Protein AF-A0AAV7T106-F1 (afdb_monomer_lite)

Secondary structure (DSSP, 8-state):
--GGG--TTTHHHHHHHHHHHHHS-PPPPPSS-TT-EEEEEPPPPTT--TTS--EEEEEEEEEEEEEETTEEEEEEE-TTSPBPSS-EEGGGEEE----TT--PPEEEEEEEE-SGGG-EEEEEETTS-GGG-EEEETTGGGTTT---TTEEEEEEEEEEE--S-EEEEEEEEEEE----SB-TTTSEEEEE-TT-S--PPEE---B--SSHHHHHHHHHHHHHTSGGGTT-EEEEETTTTEEEEE-SSSS-EEE--HHHHHHHT-SSEE-SS---------TTTT--EEEEEETTBPPEEETTEEE-EEEEEE--S-TTPEEEEE-SS---EEBS-SEEEEEEEEEE-TTSPBP---SS--EEEEEEEE--

Sequence (372 aa):
MSPVEVTADNLLMVWKTVYGSRLEAKVKKPALKEGGHVQVSKLKGVFTKGYQQTLGDEIFIVESVELKEGVYIYKLKDYDGERVTGVFYNEELQKVPYDPNWVYRSEKVLKRKGNGAMRQALVKWRGCAEKCNIWVLATSLHGVLCHAISNYTVKLAKPVDLKGSWEVVLMEIQYPITWNTFTKHEAKFHIKHSQYLLSYPVCFSHGYYTTIAAVVDAINRAIAGVEDYANIYLVSDNVRRKVFLKAPELDTRFTCTGKLQRVLGTVQHVKRQVDPDPTCPDINSGFYTLYVYRDIVEPQRIGDSYSPLLRWVLVKGENNTMVNMQHHKPDYVAISQKHFDIITIMIYDNQSEPVVFKYGKVVVKLHLRPRR

pLDDT: mean 76.66, std 14.66, range [35.12, 96.06]

Radius of gyration: 30.1 Å; chains: 1; bounding box: 75×54×98 Å

Foldseek 3Di:
DDPVPDDPVCVVVVCCVVCVVVVVPPLDPDPDDAQFKKWFFDDDDPPRDQFPARTDLAIWGFHDWDQDPSFIWTWTDHPVRHTDPDIDGPVRIDTDDDDPPDQAAFPDFPDWDDDDQQIWTQTDGVPDDPVPGDTDGPVVVQPRHPVFLQKDKHFAPDKFFADAWKWKAFFKKKDAQADALFDQVQQWKWKDDPVDPDIDIFGFDTGHDDDLVVSQVRVQVSLVVDPVNPQWGWDQDPVVLAIAIGGPDQPIWIAHDDSVCLQRFHDGTHHHPDDDRPGGHDSCSQFFKKWKAKDFFFFDDDPPDTGRTRDIDTDDDDHRDMDMDGDPPTDITITNDRIDRMMIIHIATPVRRGDHDPDDHMDTDMDMDHDD

Structure (mmCIF, N/CA/C/O backbone):
data_AF-A0AAV7T106-F1
#
_entry.id   AF-A0AAV7T106-F1
#
loop_
_atom_site.group_PDB
_atom_site.id
_atom_site.type_symbol
_atom_site.label_atom_id
_atom_site.label_alt_id
_atom_site.label_comp_id
_atom_site.label_asym_id
_atom_site.label_entity_id
_atom_site.label_seq_id
_atom_site.pdbx_PDB_ins_code
_atom_site.Cartn_x
_atom_site.Cartn_y
_atom_site.Cartn_z
_atom_site.occupancy
_atom_site.B_iso_or_equiv
_atom_site.auth_seq_id
_atom_site.auth_comp_id
_atom_site.auth_asym_id
_atom_site.auth_atom_id
_atom_site.pdbx_PDB_model_num
ATOM 1 N N . MET A 1 1 ? -34.715 17.595 58.706 1.00 65.69 1 MET A N 1
ATOM 2 C CA . MET A 1 1 ? -35.067 18.992 59.002 1.00 65.69 1 MET A CA 1
ATOM 3 C C . MET A 1 1 ? -35.955 19.471 57.875 1.00 65.69 1 MET A C 1
ATOM 5 O O . MET A 1 1 ? -35.570 19.317 56.718 1.00 65.69 1 MET A O 1
ATOM 9 N N . SER A 1 2 ? -37.166 19.909 58.191 1.00 71.94 2 SER A N 1
ATOM 10 C CA . SER A 1 2 ? -38.083 20.456 57.190 1.00 71.94 2 SER A CA 1
ATOM 11 C C . SER A 1 2 ? -37.646 21.882 56.801 1.00 71.94 2 SER A C 1
ATOM 13 O O . SER A 1 2 ? -36.976 22.541 57.595 1.00 71.94 2 SER A O 1
ATOM 15 N N . PRO A 1 3 ? -37.985 22.400 55.604 1.00 65.06 3 PRO A N 1
ATOM 16 C CA . PRO A 1 3 ? -37.579 23.751 55.190 1.00 65.06 3 PRO A CA 1
ATOM 17 C C . PRO A 1 3 ? -38.029 24.872 56.144 1.00 65.06 3 PRO A C 1
ATOM 19 O O . PRO A 1 3 ? -37.409 25.928 56.175 1.00 65.06 3 PRO A O 1
ATOM 22 N N . VAL A 1 4 ? -39.082 24.629 56.932 1.00 77.12 4 VAL A N 1
ATOM 23 C CA . VAL A 1 4 ? -39.626 25.555 57.942 1.00 77.12 4 VAL A CA 1
ATOM 24 C C . VAL A 1 4 ? -38.754 25.640 59.200 1.00 77.12 4 VAL A C 1
ATOM 26 O O . VAL A 1 4 ? -38.802 26.634 59.914 1.00 77.12 4 VAL A O 1
ATOM 29 N N . GLU A 1 5 ? -37.933 24.627 59.470 1.00 75.81 5 GLU A N 1
ATOM 30 C CA . GLU A 1 5 ? -37.094 24.541 60.671 1.00 75.81 5 GLU A CA 1
ATOM 31 C C . GLU A 1 5 ? -35.714 25.203 60.495 1.00 75.81 5 GLU A C 1
ATOM 33 O O . GLU A 1 5 ? -34.916 25.190 61.429 1.00 75.81 5 GLU A O 1
ATOM 38 N N . VAL A 1 6 ? -35.393 25.766 59.322 1.00 74.56 6 VAL A N 1
ATOM 39 C CA . VAL A 1 6 ? -34.075 26.363 59.035 1.00 74.56 6 VAL A CA 1
ATOM 40 C C . VAL A 1 6 ? -34.021 27.817 59.527 1.00 74.56 6 VAL A C 1
ATOM 42 O O . VAL A 1 6 ? -34.757 28.673 59.045 1.00 74.56 6 VAL A O 1
ATOM 45 N N . THR A 1 7 ? -33.124 28.105 60.471 1.00 79.12 7 THR A N 1
ATOM 46 C CA . THR A 1 7 ? -32.874 29.423 61.079 1.00 79.12 7 THR A CA 1
ATOM 47 C C . THR A 1 7 ? -31.425 29.870 60.838 1.00 79.12 7 THR A C 1
ATOM 49 O O . THR A 1 7 ? -30.576 29.081 60.422 1.00 79.12 7 THR A O 1
ATOM 52 N N . ALA A 1 8 ? -31.102 31.143 61.097 1.00 74.75 8 ALA A N 1
ATOM 53 C CA . ALA A 1 8 ? -29.743 31.667 60.900 1.00 74.75 8 ALA A CA 1
ATOM 54 C C . ALA A 1 8 ? -28.681 30.902 61.721 1.00 74.75 8 ALA A C 1
ATOM 56 O O . ALA A 1 8 ? -27.573 30.674 61.234 1.00 74.75 8 ALA A O 1
ATOM 57 N N . ASP A 1 9 ? -29.049 30.428 62.914 1.00 78.06 9 ASP A N 1
ATOM 58 C CA . ASP A 1 9 ? -28.148 29.719 63.828 1.00 78.06 9 ASP A CA 1
ATOM 59 C C . ASP A 1 9 ? -27.871 28.266 63.402 1.00 78.06 9 ASP A C 1
ATOM 61 O O . ASP A 1 9 ? -26.805 27.722 63.695 1.00 78.06 9 ASP A O 1
ATOM 65 N N . ASN A 1 10 ? -28.795 27.621 62.675 1.00 74.69 10 ASN A N 1
ATOM 66 C CA . ASN A 1 10 ? -28.645 26.228 62.229 1.00 74.69 10 ASN A CA 1
ATOM 67 C C . ASN A 1 10 ? -28.171 26.086 60.771 1.00 74.69 10 ASN A C 1
ATOM 69 O O . ASN A 1 10 ? -27.927 24.973 60.292 1.00 74.69 10 ASN A O 1
ATOM 73 N N . LEU A 1 11 ? -27.952 27.213 60.092 1.00 75.75 11 LEU A N 1
ATOM 74 C CA . LEU A 1 11 ? -27.585 27.293 58.681 1.00 75.75 11 LEU A CA 1
ATOM 75 C C . LEU A 1 11 ? -26.290 26.528 58.363 1.00 75.75 11 LEU A C 1
ATOM 77 O O . LEU A 1 11 ? -26.221 25.799 57.375 1.00 75.75 11 LEU A O 1
ATOM 81 N N . LEU A 1 12 ? -25.288 26.613 59.243 1.00 74.62 12 LEU A N 1
ATOM 82 C CA . LEU A 1 12 ? -24.015 25.888 59.121 1.00 74.62 12 LEU A CA 1
ATOM 83 C C . LEU A 1 12 ? -24.186 24.363 59.237 1.00 74.62 12 LEU A C 1
ATOM 85 O O . LEU A 1 12 ? -23.497 23.605 58.551 1.00 74.62 12 LEU A O 1
ATOM 89 N N . MET A 1 13 ? -25.115 23.908 60.081 1.00 77.12 13 MET A N 1
ATOM 90 C CA . MET A 1 13 ? -25.407 22.487 60.287 1.00 77.12 13 MET A CA 1
ATOM 91 C C . MET A 1 13 ? -26.183 21.912 59.099 1.00 77.12 13 MET A C 1
ATOM 93 O O . MET A 1 13 ? -25.827 20.852 58.583 1.00 77.12 13 MET A O 1
ATOM 97 N N . VAL A 1 14 ? -27.187 22.640 58.605 1.00 79.06 14 VAL A N 1
ATOM 98 C CA . VAL A 1 14 ? -27.944 22.279 57.397 1.00 79.06 14 VAL A CA 1
ATOM 99 C C . VAL A 1 14 ? -27.024 22.255 56.180 1.00 79.06 14 VAL A C 1
ATOM 101 O O . VAL A 1 14 ? -27.023 21.279 55.432 1.00 79.06 14 VAL A O 1
ATOM 104 N N . TRP A 1 15 ? -26.170 23.269 56.021 1.00 72.62 15 TRP A N 1
ATOM 105 C CA . TRP A 1 15 ? -25.207 23.337 54.924 1.00 72.62 15 TRP A CA 1
ATOM 106 C C . TRP A 1 15 ? -24.224 22.160 54.944 1.00 72.62 15 TRP A C 1
ATOM 108 O O . TRP A 1 15 ? -24.051 21.495 53.922 1.00 72.62 15 TRP A O 1
ATOM 118 N N . LYS A 1 16 ? -23.650 21.817 56.108 1.00 74.69 16 LYS A N 1
ATOM 119 C CA . LYS A 1 16 ? -22.803 20.618 56.256 1.00 74.69 16 LYS A CA 1
ATOM 120 C C . LYS A 1 16 ? -23.566 19.317 56.004 1.00 74.69 16 LYS A C 1
ATOM 122 O O . LYS A 1 16 ? -22.991 18.379 55.472 1.00 74.69 16 LYS A O 1
ATOM 127 N N . THR A 1 17 ? -24.850 19.242 56.332 1.00 78.50 17 THR A N 1
ATOM 128 C CA . THR A 1 17 ? -25.647 18.023 56.109 1.00 78.50 17 THR A CA 1
ATOM 129 C C . THR A 1 17 ? -25.972 17.821 54.626 1.00 78.50 17 THR A C 1
ATOM 131 O O . THR A 1 17 ? -25.904 16.703 54.123 1.00 78.50 17 THR A O 1
ATOM 134 N N . VAL A 1 18 ? -26.288 18.902 53.906 1.00 73.81 18 VAL A N 1
ATOM 135 C CA . VAL A 1 18 ? -26.664 18.860 52.481 1.00 73.81 18 VAL A CA 1
ATOM 136 C C . VAL A 1 18 ? -25.438 18.772 51.566 1.00 73.81 18 VAL A C 1
ATOM 138 O O . VAL A 1 18 ? 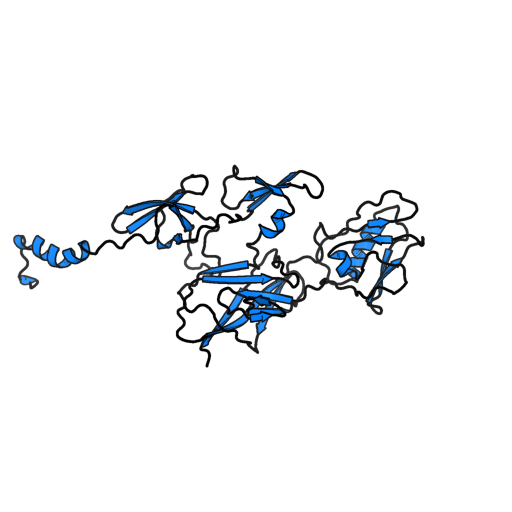-25.470 18.063 50.561 1.00 73.81 18 VAL A O 1
ATOM 141 N N . TYR A 1 19 ? -24.349 19.470 51.906 1.00 68.50 19 TYR A N 1
ATOM 142 C CA . TYR A 1 19 ? -23.159 19.591 51.055 1.00 68.50 19 TYR A CA 1
ATOM 143 C C . TYR A 1 19 ? -21.893 18.940 51.632 1.00 68.50 19 TYR A C 1
ATOM 145 O O . TYR A 1 19 ? -20.928 18.755 50.892 1.00 68.50 19 TYR A O 1
ATOM 153 N N . GLY A 1 20 ? -21.868 18.550 52.910 1.00 63.75 20 GLY A N 1
ATOM 154 C CA . GLY A 1 20 ? -20.675 17.981 53.555 1.00 63.75 20 GLY A CA 1
ATOM 155 C C . GLY A 1 20 ? -20.243 16.650 52.949 1.00 63.75 20 GLY A C 1
ATOM 156 O O . GLY A 1 20 ? -19.072 16.480 52.631 1.00 63.75 20 GLY A O 1
ATOM 157 N N . SER A 1 21 ? -21.189 15.763 52.633 1.00 59.53 21 SER A N 1
ATOM 158 C CA . SER A 1 21 ? -20.909 14.505 51.921 1.00 59.53 21 SER A CA 1
ATOM 159 C C . SER A 1 21 ? -20.389 14.717 50.489 1.00 59.53 21 SER A C 1
ATOM 161 O O . SER A 1 21 ? -19.680 13.867 49.951 1.00 59.53 21 SER A O 1
ATOM 163 N N . ARG A 1 22 ? -20.700 15.866 49.870 1.00 54.88 22 ARG A N 1
ATOM 164 C CA . ARG A 1 22 ? -20.232 16.253 48.528 1.00 54.88 22 ARG A CA 1
ATOM 165 C C . ARG A 1 22 ? -18.812 16.828 48.550 1.00 54.88 22 ARG A C 1
ATOM 167 O O . ARG A 1 22 ? -18.094 16.673 47.567 1.00 54.88 22 ARG A O 1
ATOM 174 N N . LEU A 1 23 ? -18.408 17.444 49.663 1.00 53.28 23 LEU A N 1
ATOM 175 C CA . LEU A 1 23 ? -17.037 17.905 49.923 1.00 53.28 23 LEU A CA 1
ATOM 176 C C . LEU A 1 23 ? -16.122 16.760 50.393 1.00 53.28 23 LEU A C 1
ATOM 178 O O . LEU A 1 23 ? -14.931 16.768 50.100 1.00 53.28 23 LEU A O 1
ATOM 182 N N . GLU A 1 24 ? -16.683 15.748 51.060 1.00 50.91 24 GLU A N 1
ATOM 183 C CA . GLU A 1 24 ? -15.985 14.526 51.491 1.00 50.91 24 GLU A CA 1
ATOM 184 C C . GLU A 1 24 ? -15.861 13.454 50.395 1.00 50.91 24 GLU A C 1
ATOM 186 O O . GLU A 1 24 ? -15.361 12.352 50.650 1.00 50.91 24 GLU A O 1
ATOM 191 N N . ALA A 1 25 ? -16.291 13.746 49.162 1.00 54.31 25 ALA A N 1
ATOM 192 C CA . ALA A 1 25 ? -16.075 12.856 48.032 1.00 54.31 25 ALA A CA 1
ATOM 193 C C . ALA A 1 25 ? -14.568 12.593 47.892 1.00 54.31 25 ALA A C 1
ATOM 195 O O . ALA A 1 25 ? -13.811 13.464 47.466 1.00 54.31 25 ALA A O 1
ATOM 196 N N . LYS A 1 26 ? -14.129 11.386 48.285 1.00 57.00 26 LYS A N 1
ATOM 197 C CA . LYS A 1 26 ? -12.723 10.970 48.224 1.00 57.00 26 LYS A CA 1
ATOM 198 C C . LYS A 1 26 ? -12.177 11.310 46.844 1.00 57.00 26 LYS A C 1
ATOM 200 O O . LYS A 1 26 ? -12.645 10.753 45.847 1.00 57.00 26 LYS A O 1
ATOM 205 N N . VAL A 1 27 ? -11.197 12.212 46.794 1.00 58.41 27 VAL A N 1
ATOM 206 C CA . VAL A 1 27 ? -10.526 12.575 45.546 1.00 58.41 27 VAL A CA 1
ATOM 207 C C . VAL A 1 27 ? -10.017 11.276 44.920 1.00 58.41 27 VAL A C 1
ATOM 209 O O . VAL A 1 27 ? -9.270 10.518 45.547 1.00 58.41 27 VAL A O 1
ATOM 212 N N . LYS A 1 28 ? -10.514 10.957 43.718 1.00 67.31 28 LYS A N 1
ATOM 213 C CA . LYS A 1 28 ? -10.111 9.746 42.988 1.00 67.31 28 LYS A CA 1
ATOM 214 C C . LYS A 1 28 ? -8.594 9.767 42.828 1.00 67.31 28 LYS A C 1
ATOM 216 O O . LYS A 1 28 ? -8.030 10.824 42.627 1.00 67.31 28 LYS A O 1
ATOM 221 N N . LYS A 1 29 ? -7.909 8.627 42.900 1.00 73.56 29 LYS A N 1
ATOM 222 C CA . LYS A 1 29 ? -6.455 8.608 42.658 1.00 73.56 29 LYS A CA 1
ATOM 223 C C . LYS A 1 29 ? -6.149 9.072 41.219 1.00 73.56 29 LYS A C 1
ATOM 225 O O . LYS A 1 29 ? -6.953 8.775 40.330 1.00 73.56 29 LYS A O 1
ATOM 230 N N . PRO A 1 30 ? -5.008 9.742 40.971 1.00 78.44 30 PRO A N 1
ATOM 231 C CA . PRO A 1 30 ? -4.624 10.133 39.619 1.00 78.44 30 PRO A CA 1
ATOM 232 C C . PRO A 1 30 ? -4.436 8.884 38.749 1.00 78.44 30 PRO A C 1
ATOM 234 O O . PRO A 1 30 ? -3.852 7.889 39.189 1.00 78.44 30 PRO A O 1
ATOM 237 N N . ALA A 1 31 ? -4.963 8.914 37.523 1.00 78.00 31 ALA A N 1
ATOM 238 C CA . ALA A 1 31 ? -4.902 7.768 36.614 1.00 78.00 31 ALA A CA 1
ATOM 239 C C . ALA A 1 31 ? -3.506 7.590 35.988 1.00 78.00 31 ALA A C 1
ATOM 241 O O . ALA A 1 31 ? -3.118 6.475 35.631 1.00 78.00 31 ALA A O 1
ATOM 242 N N . LEU A 1 32 ? -2.742 8.680 35.887 1.00 84.75 32 LEU A N 1
ATOM 243 C CA . LEU A 1 32 ? -1.374 8.707 35.380 1.00 84.75 32 LEU A CA 1
ATOM 244 C C . LEU A 1 32 ? -0.415 9.093 36.512 1.00 84.75 32 LEU A C 1
ATOM 246 O O . LEU A 1 32 ? -0.788 9.796 37.448 1.00 84.75 32 LEU A O 1
ATOM 250 N N . LYS A 1 33 ? 0.822 8.601 36.435 1.00 86.44 33 LYS A N 1
ATOM 251 C CA . LYS A 1 33 ? 1.876 8.859 37.426 1.00 86.44 33 LYS A CA 1
ATOM 252 C C . LYS A 1 33 ? 3.011 9.644 36.783 1.00 86.44 33 LYS A C 1
ATOM 254 O O . LYS A 1 33 ? 3.222 9.524 35.576 1.00 86.44 33 LYS A O 1
ATOM 259 N N . GLU A 1 34 ? 3.749 10.380 37.605 1.00 87.00 34 GLU A N 1
ATOM 260 C CA . GLU A 1 34 ? 4.997 11.037 37.209 1.00 87.00 34 GLU A CA 1
ATOM 261 C C . GLU A 1 34 ? 5.973 10.023 36.598 1.00 87.00 34 GLU A C 1
ATOM 263 O O . GLU A 1 34 ? 6.042 8.867 37.026 1.00 87.00 34 GLU A O 1
ATOM 268 N N . GLY A 1 35 ? 6.661 10.431 35.531 1.00 80.69 35 GLY A N 1
ATOM 269 C CA . GLY A 1 35 ? 7.516 9.556 34.723 1.00 80.69 35 GLY A CA 1
ATOM 270 C C . GLY A 1 35 ? 6.764 8.621 33.764 1.00 80.69 35 GLY A C 1
ATOM 271 O O . GLY A 1 35 ? 7.394 7.879 33.013 1.00 80.69 35 GLY A O 1
ATOM 272 N N . GLY A 1 36 ? 5.427 8.629 33.761 1.00 81.88 36 GLY A N 1
ATOM 273 C CA . GLY A 1 36 ? 4.627 7.875 32.798 1.00 81.88 36 GLY A CA 1
ATOM 274 C C . GLY A 1 36 ? 4.729 8.450 31.385 1.00 81.88 36 GLY A C 1
ATOM 275 O O . GLY A 1 36 ? 4.749 9.665 31.210 1.00 81.88 36 GLY A O 1
ATOM 276 N N . HIS A 1 37 ? 4.739 7.576 30.380 1.00 81.38 37 HIS A N 1
ATOM 277 C CA . HIS A 1 37 ? 4.725 7.970 28.972 1.00 81.38 37 HIS A CA 1
ATOM 278 C C . HIS A 1 37 ? 3.291 8.122 28.478 1.00 81.38 37 HIS A C 1
ATOM 280 O O . HIS A 1 37 ? 2.443 7.262 28.747 1.00 81.38 37 HIS A O 1
ATOM 286 N N . VAL A 1 38 ? 3.009 9.217 27.777 1.00 82.06 38 VAL A N 1
ATOM 287 C CA . VAL A 1 38 ? 1.661 9.574 27.333 1.00 82.06 38 VAL A CA 1
ATOM 288 C C . VAL A 1 38 ? 1.653 10.187 25.934 1.00 82.06 38 VAL A C 1
ATOM 290 O O . VAL A 1 38 ? 2.601 10.854 25.538 1.00 82.06 38 VAL A O 1
ATOM 293 N N . GLN A 1 39 ? 0.566 9.994 25.192 1.00 82.94 39 GLN A N 1
ATOM 294 C CA . GLN A 1 39 ? 0.252 10.737 23.967 1.00 82.94 39 GLN A CA 1
ATOM 295 C C . GLN A 1 39 ? -0.889 11.717 24.227 1.00 82.94 39 GLN A C 1
ATOM 297 O O . GLN A 1 39 ? -1.831 11.395 24.955 1.00 82.94 39 GLN A O 1
ATOM 302 N N . VAL A 1 40 ? -0.824 12.889 23.594 1.00 77.94 40 VAL A N 1
ATOM 303 C CA . VAL A 1 40 ? -1.873 13.915 23.676 1.00 77.94 40 VAL A CA 1
ATOM 304 C C . VAL A 1 40 ? -2.921 13.668 22.595 1.00 77.94 40 VAL A C 1
ATOM 306 O O . VAL A 1 40 ? -2.588 13.485 21.427 1.00 77.94 40 VAL A O 1
ATOM 309 N N . SER A 1 41 ? -4.202 13.659 22.946 1.00 69.81 41 SER A N 1
ATOM 310 C CA . SER A 1 41 ? -5.296 13.546 21.983 1.00 69.81 41 SER A CA 1
ATOM 311 C C . SER A 1 41 ? -5.466 14.841 21.176 1.00 69.81 41 SER A C 1
ATOM 313 O O . SER A 1 41 ? -5.386 15.941 21.714 1.00 69.81 41 SER A O 1
ATOM 315 N N . LYS A 1 42 ? -5.715 14.727 19.868 1.00 69.06 42 LYS A N 1
ATOM 316 C CA . LYS A 1 42 ? -6.036 15.866 18.999 1.00 69.06 42 LYS A CA 1
ATOM 317 C C . LYS A 1 42 ? -7.474 16.310 19.281 1.00 69.06 42 LYS A C 1
ATOM 319 O O . LYS A 1 42 ? -8.392 15.490 19.201 1.00 69.06 42 LYS A O 1
ATOM 324 N N . LEU A 1 43 ? -7.671 17.600 19.566 1.00 57.50 43 LEU A N 1
ATOM 325 C CA . LEU A 1 43 ? -8.997 18.185 19.789 1.00 57.50 43 LEU A CA 1
ATOM 326 C C . LEU A 1 43 ? -9.910 17.927 18.579 1.00 57.50 43 LEU A C 1
ATOM 328 O O . LEU A 1 43 ? -9.581 18.271 17.441 1.00 57.50 43 LEU A O 1
ATOM 332 N N . LYS A 1 44 ? -11.073 17.316 18.830 1.00 54.16 44 LYS A N 1
ATOM 333 C CA . LYS A 1 44 ? -12.141 17.161 17.837 1.00 54.16 44 LYS A CA 1
ATOM 334 C C . LYS A 1 44 ? -13.042 18.393 17.891 1.00 54.16 44 LYS A C 1
ATOM 336 O O . LYS A 1 44 ? -13.703 18.634 18.893 1.00 54.16 44 LYS A O 1
ATOM 341 N N . GLY A 1 45 ? -13.101 19.150 16.804 1.00 52.62 45 GLY A N 1
ATOM 342 C CA . GLY A 1 45 ? -14.191 20.090 16.563 1.00 52.62 45 GLY A CA 1
ATOM 343 C C . GLY A 1 45 ? -15.515 19.371 16.264 1.00 52.62 45 GLY A C 1
ATOM 344 O O . GLY A 1 45 ? -15.550 18.182 15.943 1.00 52.62 45 GLY A O 1
ATOM 345 N N . VAL A 1 46 ? -16.618 20.122 16.316 1.00 49.31 46 VAL A N 1
ATOM 346 C CA . VAL A 1 46 ? -17.998 19.622 16.125 1.00 49.31 46 VAL A CA 1
ATOM 347 C C . VAL A 1 46 ? -18.192 18.879 14.790 1.00 49.31 46 VAL A C 1
ATOM 349 O O . VAL A 1 46 ? -18.997 17.957 14.701 1.00 49.31 46 VAL A O 1
ATOM 352 N N . PHE A 1 47 ? -17.404 19.219 13.765 1.00 48.53 47 PHE A N 1
ATOM 353 C CA . PHE A 1 47 ? -17.471 18.630 12.420 1.00 48.53 47 PHE A CA 1
ATOM 354 C C . PHE A 1 47 ? -16.238 17.788 12.047 1.00 48.53 47 PHE A C 1
ATOM 356 O O . PHE A 1 47 ? -15.976 17.537 10.867 1.00 48.53 47 PHE A O 1
ATOM 363 N N . THR A 1 48 ? -15.435 17.361 13.026 1.00 50.50 48 THR A N 1
ATOM 364 C CA . THR A 1 48 ? -14.235 16.561 12.750 1.00 50.50 48 THR A CA 1
ATOM 365 C C . THR A 1 48 ? -14.621 15.163 12.279 1.00 50.50 48 THR A C 1
ATOM 367 O O . THR A 1 48 ? -15.447 14.478 12.884 1.00 50.50 48 THR A O 1
ATOM 370 N N . LYS A 1 49 ? -14.021 14.718 11.172 1.00 50.94 49 LYS A N 1
ATOM 371 C CA . LYS A 1 49 ? -14.363 13.432 10.557 1.00 50.94 49 LYS A CA 1
ATOM 372 C C . LYS A 1 49 ? -13.883 12.307 11.478 1.00 50.94 49 LYS A C 1
ATOM 374 O O . LYS A 1 49 ? -12.701 12.241 11.798 1.00 50.94 49 LYS A O 1
ATOM 379 N N . GLY A 1 50 ? -14.784 11.408 11.879 1.00 43.88 50 GLY A N 1
ATOM 380 C CA . GLY A 1 50 ? -14.532 10.407 12.930 1.00 43.88 50 GLY A CA 1
ATOM 381 C C . GLY A 1 50 ? -13.393 9.407 12.678 1.00 43.88 50 GLY A C 1
ATOM 382 O O . GLY A 1 50 ? -12.961 8.752 13.618 1.00 43.88 50 GLY A O 1
ATOM 383 N N . TYR A 1 51 ? -12.891 9.310 11.445 1.00 49.78 51 TYR A N 1
ATOM 384 C CA . TYR A 1 51 ? -11.758 8.460 11.061 1.00 49.78 51 TYR A CA 1
ATOM 385 C C . TYR A 1 51 ? -10.400 9.187 11.065 1.00 49.78 51 TYR A C 1
ATOM 387 O O . TYR A 1 51 ? -9.381 8.570 10.764 1.00 49.78 51 TYR A O 1
ATOM 395 N N . GLN A 1 52 ? -10.351 10.500 11.333 1.00 50.47 52 GLN A N 1
ATOM 396 C CA . GLN A 1 52 ? -9.070 11.197 11.488 1.00 50.47 52 GLN A CA 1
ATOM 397 C C . GLN A 1 52 ? -8.346 10.661 12.725 1.00 50.47 52 GLN A C 1
ATOM 399 O O . GLN A 1 52 ? -8.977 10.458 13.760 1.00 50.47 52 GLN A O 1
ATOM 404 N N . GLN A 1 53 ? -7.029 10.452 12.614 1.00 54.59 53 GLN A N 1
ATOM 405 C CA . GLN A 1 53 ? -6.187 10.070 13.749 1.00 54.59 53 GLN A CA 1
ATOM 406 C C . GLN A 1 53 ? -6.445 11.030 14.912 1.00 54.59 53 GLN A C 1
ATOM 408 O O . GLN A 1 53 ? -6.247 12.238 14.789 1.00 54.59 53 GLN A O 1
ATOM 413 N N . THR A 1 54 ? -6.915 10.480 16.023 1.00 59.91 54 THR A N 1
ATOM 414 C CA . THR A 1 54 ? -7.322 11.239 17.209 1.00 59.91 54 THR A CA 1
ATOM 415 C C . THR A 1 54 ? -6.193 11.403 18.211 1.00 59.91 54 THR A C 1
ATOM 417 O O . THR A 1 54 ? -6.364 12.108 19.195 1.00 59.91 54 THR A O 1
ATOM 420 N N . LEU A 1 55 ? -5.064 10.731 17.992 1.00 61.28 55 LEU A N 1
ATOM 421 C CA . LEU A 1 55 ? -3.883 10.807 18.839 1.00 61.28 55 LEU A CA 1
ATOM 422 C C . LEU A 1 55 ? -2.789 11.627 18.154 1.00 61.28 55 LEU A C 1
ATOM 424 O O . LEU A 1 55 ? -2.619 11.595 16.928 1.00 61.28 55 LEU A O 1
ATOM 428 N N . GLY A 1 56 ? -2.115 12.415 18.983 1.00 60.72 56 GLY A N 1
ATOM 429 C CA . GLY A 1 56 ? -0.883 13.131 18.714 1.00 60.72 56 GLY A CA 1
ATOM 430 C C . GLY A 1 56 ? 0.228 12.174 18.339 1.00 60.72 56 GLY A C 1
ATOM 431 O O . GLY A 1 56 ? 0.243 11.007 18.730 1.00 60.72 56 GLY A O 1
ATOM 432 N N . ASP A 1 57 ? 1.144 12.682 17.529 1.00 57.56 57 ASP A N 1
ATOM 433 C CA . ASP A 1 57 ? 2.231 11.870 17.011 1.00 57.56 57 ASP A CA 1
ATOM 434 C C . ASP A 1 57 ? 3.374 11.708 18.027 1.00 57.56 57 ASP A C 1
ATOM 436 O O . ASP A 1 57 ? 4.133 10.736 17.960 1.00 57.56 57 ASP A O 1
ATOM 440 N N . GLU A 1 58 ? 3.445 12.661 18.953 1.00 63.44 58 GLU A N 1
ATOM 441 C CA . GLU A 1 58 ? 4.472 12.857 19.969 1.00 63.44 58 GLU A CA 1
ATOM 442 C C . GLU A 1 58 ? 4.129 12.117 21.262 1.00 63.44 58 GLU A C 1
ATOM 444 O O . GLU A 1 58 ? 2.984 12.124 21.725 1.00 63.44 58 GLU A O 1
ATOM 449 N N . ILE A 1 59 ? 5.148 11.473 21.831 1.00 74.56 59 ILE A N 1
ATOM 450 C CA . ILE A 1 59 ? 5.093 10.849 23.149 1.00 74.56 59 ILE A CA 1
ATOM 451 C C . ILE A 1 59 ? 5.786 11.795 24.120 1.00 74.56 59 ILE A C 1
ATOM 453 O O . ILE A 1 59 ? 6.900 12.248 23.868 1.00 74.56 59 ILE A O 1
ATOM 457 N N . PHE A 1 60 ? 5.130 12.050 25.240 1.00 82.19 60 PHE A N 1
ATOM 458 C CA . PHE A 1 60 ? 5.615 12.914 26.299 1.00 82.19 60 PHE A CA 1
ATOM 459 C C . PHE A 1 60 ? 5.752 12.142 27.602 1.00 82.19 60 PHE A C 1
ATOM 461 O O . PHE A 1 60 ? 5.124 11.100 27.803 1.00 82.19 60 PHE A O 1
ATOM 468 N N . ILE A 1 61 ? 6.546 12.689 28.510 1.00 84.31 61 ILE A N 1
ATOM 469 C CA . ILE A 1 61 ? 6.722 12.190 29.865 1.00 84.31 61 ILE A CA 1
ATOM 470 C C . ILE A 1 61 ? 5.918 13.090 30.802 1.00 84.31 61 ILE A C 1
ATOM 472 O O . ILE A 1 61 ? 5.999 14.316 30.724 1.00 84.31 61 ILE A O 1
ATOM 476 N N . VAL A 1 62 ? 5.151 12.488 31.710 1.00 88.81 62 VAL A N 1
ATOM 477 C CA . VAL A 1 62 ? 4.490 13.228 32.792 1.00 88.81 62 VAL A CA 1
ATOM 478 C C . VAL A 1 62 ? 5.568 13.794 33.718 1.00 88.81 62 VAL A C 1
ATOM 480 O O . VAL A 1 62 ? 6.248 13.040 34.415 1.00 88.81 62 VAL A O 1
ATOM 483 N N . GLU A 1 63 ? 5.733 15.115 33.703 1.00 88.56 63 GLU A N 1
ATOM 484 C CA . GLU A 1 63 ? 6.681 15.847 34.544 1.00 88.56 63 GLU A CA 1
ATOM 485 C C . GLU A 1 63 ? 6.156 15.962 35.971 1.00 88.56 63 GLU A C 1
ATOM 487 O O . GLU A 1 63 ? 6.859 15.598 36.908 1.00 88.56 63 GLU A O 1
ATOM 492 N N . SER A 1 64 ? 4.918 16.436 36.125 1.00 86.31 64 SER A N 1
ATOM 493 C CA . SER A 1 64 ? 4.271 16.551 37.428 1.00 86.31 64 SER A CA 1
ATOM 494 C C . SER A 1 64 ? 2.761 16.362 37.343 1.00 86.31 64 SER A C 1
ATOM 496 O O . SER A 1 64 ? 2.126 16.617 36.309 1.00 86.31 64 SER A O 1
ATOM 498 N N . VAL A 1 65 ? 2.190 15.902 38.457 1.00 88.44 65 VAL A N 1
ATOM 499 C CA . VAL A 1 65 ? 0.744 15.747 38.643 1.00 88.44 65 VAL A CA 1
ATOM 500 C C . VAL A 1 65 ? 0.284 16.706 39.733 1.00 88.44 65 VAL A C 1
ATOM 502 O O . VAL A 1 65 ? 0.657 16.564 40.894 1.00 88.44 65 VAL A O 1
ATOM 505 N N . GLU A 1 66 ? -0.559 17.672 39.379 1.00 87.88 66 GLU A N 1
ATOM 506 C CA . GLU A 1 66 ? -1.084 18.662 40.323 1.00 87.88 66 GLU A CA 1
ATOM 507 C C . GLU A 1 66 ? -2.599 18.496 40.469 1.00 87.88 66 GLU A C 1
ATOM 509 O O . GLU A 1 66 ? -3.313 18.264 39.495 1.00 87.88 66 GLU A O 1
ATOM 514 N N . LEU A 1 67 ? -3.107 18.625 41.696 1.00 82.94 67 LEU A N 1
ATOM 515 C CA . LEU A 1 67 ? -4.541 18.677 41.969 1.00 82.94 67 LEU A CA 1
ATOM 516 C C . LEU A 1 67 ? -4.954 20.145 42.102 1.00 82.94 67 LEU A C 1
ATOM 518 O O . LEU A 1 67 ? -4.537 20.817 43.045 1.00 82.94 67 LEU A O 1
ATOM 522 N N . LYS A 1 68 ? -5.784 20.638 41.181 1.00 77.38 68 LYS A N 1
ATOM 523 C CA . LYS A 1 68 ? -6.379 21.979 41.257 1.00 77.38 68 LYS A CA 1
ATOM 524 C C . LYS A 1 68 ? -7.893 21.869 41.208 1.00 77.38 68 LYS A C 1
ATOM 526 O O . LYS A 1 68 ? -8.426 21.192 40.339 1.00 77.38 68 LYS A O 1
ATOM 531 N N . GLU A 1 69 ? -8.575 22.509 42.156 1.00 73.56 69 GLU A N 1
ATOM 532 C CA . GLU A 1 69 ? -10.048 22.579 42.194 1.00 73.56 69 GLU A CA 1
ATOM 533 C C . GLU A 1 69 ? -10.740 21.200 42.081 1.00 73.56 69 GLU A C 1
ATOM 535 O O . GLU A 1 69 ? -11.796 21.051 41.475 1.00 73.56 69 GLU A O 1
ATOM 540 N N . GLY A 1 70 ? -10.126 20.157 42.653 1.00 69.62 70 GLY A N 1
ATOM 541 C CA . GLY A 1 70 ? -10.652 18.786 42.613 1.00 69.62 70 GLY A CA 1
ATOM 542 C C . GLY A 1 70 ? -10.399 18.018 41.307 1.00 69.62 70 GLY A C 1
ATOM 543 O O . GLY A 1 70 ? -10.802 16.858 41.211 1.00 69.62 70 GLY A O 1
ATOM 544 N N . VAL A 1 71 ? -9.702 18.608 40.329 1.00 74.88 71 VAL A N 1
ATOM 545 C CA . VAL A 1 71 ? -9.332 17.982 39.050 1.00 74.88 71 VAL A CA 1
ATOM 546 C C . VAL A 1 71 ? -7.812 17.830 38.948 1.00 74.88 71 VAL A C 1
ATOM 548 O O . VAL A 1 71 ? -7.051 18.728 39.308 1.00 74.88 71 VAL A O 1
ATOM 551 N N . TYR A 1 72 ? -7.352 16.677 38.455 1.00 84.19 72 TYR A N 1
ATOM 552 C CA . TYR A 1 72 ? -5.932 16.466 38.173 1.00 84.19 72 TYR A CA 1
ATOM 553 C C . TYR A 1 72 ? -5.540 17.116 36.856 1.00 84.19 72 TYR A C 1
ATOM 555 O O . TYR A 1 72 ? -6.121 16.815 35.809 1.00 84.19 72 TYR A O 1
ATOM 563 N N . ILE A 1 73 ? -4.513 17.952 36.926 1.00 86.19 73 ILE A N 1
ATOM 564 C CA . ILE A 1 73 ? -3.826 18.516 35.775 1.00 86.19 73 ILE A CA 1
ATOM 565 C C . ILE A 1 73 ? -2.424 17.917 35.682 1.00 86.19 73 ILE A C 1
ATOM 567 O O . ILE A 1 73 ? -1.761 17.651 36.688 1.00 86.19 73 ILE A O 1
ATOM 571 N N . TYR A 1 74 ? -1.975 17.712 34.455 1.00 88.00 74 TYR A N 1
ATOM 572 C CA . TYR A 1 74 ? -0.699 17.097 34.140 1.00 88.00 74 TYR A CA 1
ATOM 573 C C . TYR A 1 74 ? 0.162 18.099 33.388 1.00 88.00 74 TYR A C 1
ATOM 575 O O . TYR A 1 74 ? -0.276 18.715 32.411 1.00 88.00 74 TYR A O 1
ATOM 583 N N . LYS A 1 75 ? 1.402 18.250 33.842 1.00 86.31 75 LYS A N 1
ATOM 584 C CA . LYS A 1 75 ? 2.441 18.961 33.101 1.00 86.31 75 LYS A CA 1
ATOM 585 C C . LYS A 1 75 ? 3.295 17.925 32.400 1.00 86.31 75 LYS A C 1
ATOM 587 O O . LYS A 1 75 ? 3.658 16.906 32.987 1.00 86.31 75 LYS A O 1
ATOM 592 N N . LEU A 1 76 ? 3.550 18.166 31.125 1.00 86.81 76 LEU A N 1
ATOM 593 C CA . LEU A 1 76 ? 4.292 17.252 30.278 1.00 86.81 76 LEU A CA 1
ATOM 594 C C . LEU A 1 76 ? 5.642 17.858 29.938 1.00 86.81 76 LEU A C 1
ATOM 596 O O . LEU A 1 76 ? 5.764 19.073 29.785 1.00 86.81 76 LEU A O 1
ATOM 600 N N . LYS A 1 77 ? 6.626 16.992 29.756 1.00 79.62 77 LYS A N 1
ATOM 601 C CA . LYS A 1 77 ? 7.903 17.323 29.137 1.00 79.62 77 LYS A CA 1
ATOM 602 C C . LYS A 1 77 ? 8.193 16.350 28.007 1.00 79.62 77 LYS A C 1
ATOM 604 O O . LYS A 1 77 ? 7.678 15.229 28.001 1.00 79.62 77 LYS A O 1
ATOM 609 N N . ASP A 1 78 ? 8.989 16.782 27.049 1.00 77.19 78 ASP A N 1
ATOM 610 C CA . ASP A 1 78 ? 9.527 15.891 26.032 1.00 77.19 78 ASP A CA 1
ATOM 611 C C . ASP A 1 78 ? 10.658 15.008 26.606 1.00 77.19 78 ASP A C 1
ATOM 613 O O . ASP A 1 78 ? 10.987 15.049 27.798 1.00 77.19 78 ASP A O 1
ATOM 617 N N . TYR A 1 79 ? 11.242 14.166 25.754 1.00 70.31 79 TYR A N 1
ATOM 618 C CA . TYR A 1 79 ? 12.375 13.314 26.129 1.00 70.31 79 TYR A CA 1
ATOM 619 C C . TYR A 1 79 ? 13.691 14.081 26.299 1.00 70.31 79 TYR A C 1
ATOM 621 O O . TYR A 1 79 ? 14.597 13.576 26.961 1.00 70.31 79 TYR A O 1
ATOM 629 N N . ASP A 1 80 ? 13.786 15.291 25.748 1.00 63.09 80 ASP A N 1
ATOM 630 C CA . ASP A 1 80 ? 14.937 16.181 25.904 1.00 63.09 80 ASP A CA 1
ATOM 631 C C . ASP A 1 80 ? 14.856 17.005 27.203 1.00 63.09 80 ASP A C 1
ATOM 633 O O . ASP A 1 80 ? 15.777 17.755 27.533 1.00 63.09 80 ASP A O 1
ATOM 637 N N . GLY A 1 81 ? 13.768 16.849 27.965 1.00 70.50 81 GLY A N 1
ATOM 638 C CA . GLY A 1 81 ? 13.514 17.549 29.216 1.00 70.50 81 GLY A CA 1
ATOM 639 C C . GLY A 1 81 ? 12.920 18.947 29.044 1.00 70.50 81 GLY A C 1
ATOM 640 O O . GLY A 1 81 ? 12.761 19.645 30.046 1.00 70.50 81 GLY A O 1
ATOM 641 N N . GLU A 1 82 ? 12.569 19.365 27.825 1.00 74.50 82 GLU A N 1
ATOM 642 C CA . GLU A 1 82 ? 11.852 20.615 27.594 1.00 74.50 82 GLU A CA 1
ATOM 643 C C . GLU A 1 82 ? 10.382 20.460 27.976 1.00 74.50 82 GLU A C 1
ATOM 645 O O . GLU A 1 82 ? 9.691 19.502 27.620 1.00 74.50 82 GLU A O 1
ATOM 650 N N . ARG A 1 83 ? 9.884 21.432 28.736 1.00 77.81 83 ARG A N 1
ATOM 651 C CA . ARG A 1 83 ? 8.510 21.427 29.217 1.00 77.81 83 ARG A CA 1
ATOM 652 C C . ARG A 1 83 ? 7.552 21.845 28.107 1.00 77.81 83 ARG A C 1
ATOM 654 O O . ARG A 1 83 ? 7.706 22.909 27.508 1.00 77.81 83 ARG A O 1
ATOM 661 N N . VAL A 1 84 ? 6.513 21.045 27.897 1.00 78.62 84 VAL A N 1
ATOM 662 C CA . VAL A 1 84 ? 5.438 21.347 26.951 1.00 78.62 84 VAL A CA 1
ATOM 663 C C . VAL A 1 84 ? 4.637 22.536 27.471 1.00 78.62 84 VAL A C 1
ATOM 665 O O . VAL A 1 84 ? 4.248 22.593 28.642 1.00 78.62 84 VAL A O 1
ATOM 668 N N . THR A 1 85 ? 4.387 23.507 26.599 1.00 69.81 85 THR A N 1
ATOM 669 C CA . THR A 1 85 ? 3.626 24.707 26.936 1.00 69.81 85 THR A CA 1
ATOM 670 C C . THR A 1 85 ? 2.157 24.362 27.184 1.00 69.81 85 THR A C 1
ATOM 672 O O . THR A 1 85 ? 1.450 23.884 26.302 1.00 69.81 85 THR A O 1
ATOM 675 N N . GLY A 1 86 ? 1.686 24.625 28.405 1.00 77.62 86 GLY A N 1
ATOM 676 C CA . GLY A 1 86 ? 0.297 24.404 28.811 1.00 77.62 86 GLY A CA 1
ATOM 677 C C . GLY A 1 86 ? 0.147 23.441 29.989 1.00 77.62 86 GLY A C 1
ATOM 678 O O . GLY A 1 86 ? 1.110 23.079 30.666 1.00 77.62 86 GLY A O 1
ATOM 679 N N . VAL A 1 87 ? -1.103 23.077 30.259 1.00 81.56 87 VAL A N 1
ATOM 680 C CA . VAL A 1 87 ? -1.508 22.051 31.224 1.00 81.56 87 VAL A CA 1
ATOM 681 C C . VAL A 1 87 ? -2.501 21.135 30.527 1.00 81.56 87 VAL A C 1
ATOM 683 O O . VAL A 1 87 ? -3.307 21.612 29.734 1.00 81.56 87 VAL A O 1
ATOM 686 N N . PHE A 1 88 ? -2.429 19.840 30.809 1.00 82.06 88 PHE A N 1
ATOM 687 C CA . PHE A 1 88 ? -3.251 18.833 30.146 1.00 82.06 88 PHE A CA 1
ATOM 688 C C . PHE A 1 88 ? -4.155 18.139 31.150 1.00 82.06 88 PHE A C 1
ATOM 690 O O . PHE A 1 88 ? -3.745 17.848 32.278 1.00 82.06 88 PHE A O 1
ATOM 697 N N . TYR A 1 89 ? -5.378 17.839 30.739 1.00 82.88 89 TYR A N 1
ATOM 698 C CA . TYR A 1 89 ? -6.310 17.073 31.556 1.00 82.88 89 TYR A CA 1
ATOM 699 C C . TYR A 1 89 ? -6.168 15.576 31.300 1.00 82.88 89 TYR A C 1
ATOM 701 O O . TYR A 1 89 ? -5.694 15.140 30.254 1.00 82.88 89 TYR A O 1
ATOM 709 N N . ASN A 1 90 ? -6.638 14.760 32.244 1.00 79.56 90 ASN A N 1
ATOM 710 C CA . ASN A 1 90 ? -6.603 13.303 32.104 1.00 79.56 90 ASN A CA 1
ATOM 711 C C . ASN A 1 90 ? -7.252 12.798 30.802 1.00 79.56 90 ASN A C 1
ATOM 713 O O . ASN A 1 90 ? -6.807 11.810 30.235 1.00 79.56 90 ASN A O 1
ATOM 717 N N . GLU A 1 91 ? -8.319 13.458 30.349 1.00 74.19 91 GLU A N 1
ATOM 718 C CA . GLU A 1 91 ? -9.074 13.073 29.149 1.00 74.19 91 GLU A CA 1
ATOM 719 C C . GLU A 1 91 ? -8.305 13.340 27.852 1.00 74.19 91 GLU A C 1
ATOM 721 O O . GLU A 1 91 ? -8.534 12.674 26.842 1.00 74.19 91 GLU A O 1
ATOM 726 N N . GLU A 1 92 ? -7.363 14.281 27.900 1.00 74.12 92 GLU A N 1
ATOM 727 C CA . GLU A 1 92 ? -6.521 14.651 26.770 1.00 74.12 92 GLU A CA 1
ATOM 728 C C . GLU A 1 92 ? -5.286 13.756 26.659 1.00 74.12 92 GLU A C 1
ATOM 730 O O . GLU A 1 92 ? -4.559 13.852 25.674 1.00 74.12 92 GLU A O 1
ATOM 735 N N . LEU A 1 93 ? -5.041 12.887 27.646 1.00 82.88 93 LEU A N 1
ATOM 736 C CA . LEU A 1 93 ? -3.836 12.075 27.749 1.00 82.88 93 LEU A CA 1
ATOM 737 C C . LEU A 1 93 ? -4.142 10.586 27.672 1.00 82.88 93 LEU A C 1
ATOM 739 O O . LEU A 1 93 ? -5.066 10.067 28.294 1.00 82.88 93 LEU A O 1
ATOM 743 N N . GLN A 1 94 ? -3.297 9.868 26.943 1.00 79.94 94 GLN A N 1
ATOM 744 C CA . GLN A 1 94 ? -3.370 8.420 26.837 1.00 79.94 94 GLN A CA 1
ATOM 745 C C . GLN A 1 94 ? -2.043 7.793 27.234 1.00 79.94 94 GLN A C 1
ATOM 747 O O . GLN A 1 94 ? -1.020 8.094 26.631 1.00 79.94 94 GLN A O 1
ATOM 752 N N . LYS A 1 95 ? -2.062 6.902 28.233 1.00 82.12 95 LYS A N 1
ATOM 753 C CA . LYS A 1 95 ? -0.873 6.168 28.679 1.00 82.12 95 LYS A CA 1
ATOM 754 C C . LYS A 1 95 ? -0.353 5.255 27.573 1.00 82.12 95 LYS A C 1
ATOM 756 O O . LYS A 1 95 ? -1.130 4.513 26.974 1.00 82.12 95 LYS A O 1
ATOM 761 N N . VAL A 1 96 ? 0.959 5.253 27.380 1.00 76.56 96 VAL A N 1
ATOM 762 C CA . VAL A 1 96 ? 1.656 4.400 26.418 1.00 76.56 96 VAL A CA 1
ATOM 763 C C . VAL A 1 96 ? 2.727 3.580 27.161 1.00 76.56 96 VAL A C 1
ATOM 765 O O . VAL A 1 96 ? 3.399 4.122 28.042 1.00 76.56 96 VAL A O 1
ATOM 768 N N . PRO A 1 97 ? 2.872 2.267 26.901 1.00 72.25 97 PRO A N 1
ATOM 769 C CA . PRO A 1 97 ? 3.940 1.459 27.498 1.00 72.25 97 PRO A CA 1
ATOM 770 C C . PRO A 1 97 ? 5.303 1.862 26.930 1.00 72.25 97 PRO A C 1
ATOM 772 O O . PRO A 1 97 ? 5.446 1.888 25.722 1.00 72.25 97 PRO A O 1
ATOM 775 N N . TYR A 1 98 ? 6.289 2.152 27.782 1.00 59.84 98 TYR A N 1
ATOM 776 C CA . TYR A 1 98 ? 7.644 2.526 27.357 1.00 59.84 98 TYR A CA 1
ATOM 777 C C . TYR A 1 98 ? 8.317 1.411 26.544 1.00 59.84 98 TYR A C 1
ATOM 779 O O . TYR A 1 98 ? 8.462 0.302 27.058 1.00 59.84 98 TYR A O 1
ATOM 787 N N . ASP A 1 99 ? 8.766 1.722 25.326 1.00 53.00 99 ASP A N 1
ATOM 788 C CA . ASP A 1 99 ? 9.619 0.846 24.518 1.00 53.00 99 ASP A CA 1
ATOM 789 C C . ASP A 1 99 ? 10.973 1.543 24.254 1.00 53.00 99 ASP A C 1
ATOM 791 O O . ASP A 1 99 ? 11.005 2.585 23.591 1.00 53.00 99 ASP A O 1
ATOM 795 N N . PRO A 1 100 ? 12.101 1.011 24.765 1.00 45.12 100 PRO A N 1
ATOM 796 C CA . PRO A 1 100 ? 13.433 1.576 24.534 1.00 45.12 100 PRO A CA 1
ATOM 797 C C . PRO A 1 100 ? 13.892 1.497 23.067 1.00 45.12 100 PRO A C 1
ATOM 799 O O . PRO A 1 100 ? 14.856 2.166 22.703 1.00 45.12 100 PRO A O 1
ATOM 802 N N . ASN A 1 101 ? 13.197 0.734 22.219 1.00 43.69 101 ASN A N 1
ATOM 803 C CA . ASN A 1 101 ? 13.439 0.649 20.781 1.00 43.69 101 ASN A CA 1
ATOM 804 C C . ASN A 1 101 ? 12.459 1.499 19.959 1.00 43.69 101 ASN A C 1
ATOM 806 O O . ASN A 1 101 ? 12.370 1.317 18.742 1.00 43.69 101 ASN A O 1
ATOM 810 N N . TRP A 1 102 ? 11.711 2.423 20.578 1.00 49.56 102 TRP A N 1
ATOM 811 C CA . TRP A 1 102 ? 10.813 3.289 19.820 1.00 49.56 102 TRP A CA 1
ATOM 812 C C . TRP A 1 102 ? 11.565 4.137 18.804 1.00 49.56 102 TRP A C 1
ATOM 814 O O . TRP A 1 102 ? 12.330 5.044 19.133 1.00 49.56 102 TRP A O 1
ATOM 824 N N . VAL A 1 103 ? 11.285 3.867 17.535 1.00 42.16 103 VAL A N 1
ATOM 825 C CA . VAL A 1 103 ? 11.770 4.675 16.427 1.00 42.16 103 VAL A CA 1
ATOM 826 C C . VAL A 1 103 ? 10.770 5.815 16.196 1.00 42.16 103 VAL A C 1
ATOM 828 O O . VAL A 1 103 ? 9.601 5.601 15.866 1.00 42.16 103 VAL A O 1
ATOM 831 N N . TYR A 1 104 ? 11.223 7.048 16.431 1.00 43.97 104 TYR A N 1
ATOM 832 C CA . TYR A 1 104 ? 10.438 8.255 16.176 1.00 43.97 104 TYR A CA 1
ATOM 833 C C . TYR A 1 104 ? 10.164 8.420 14.675 1.00 43.97 104 TYR A C 1
ATOM 835 O O . TYR A 1 104 ? 10.887 7.916 13.821 1.00 43.97 104 TYR A O 1
ATOM 843 N N . ARG A 1 105 ? 9.098 9.143 14.328 1.00 49.75 105 ARG A N 1
ATOM 844 C CA . ARG A 1 105 ? 8.695 9.388 12.933 1.00 49.75 105 ARG A CA 1
ATOM 845 C C . ARG A 1 105 ? 9.661 10.366 12.279 1.00 49.75 105 ARG A C 1
ATOM 847 O O . ARG A 1 105 ? 9.949 11.404 12.862 1.00 49.75 105 ARG A O 1
ATOM 854 N N . SER A 1 106 ? 10.092 10.135 11.045 1.00 43.81 106 SER A N 1
ATOM 855 C CA . SER A 1 106 ? 10.793 11.179 10.286 1.00 43.81 106 SER A CA 1
ATOM 856 C C . SER A 1 106 ? 9.796 12.201 9.718 1.00 43.81 106 SER A C 1
ATOM 858 O O . SER A 1 106 ? 8.922 11.832 8.938 1.00 43.81 106 SER A O 1
ATOM 860 N N . GLU A 1 107 ? 9.940 13.481 10.059 1.00 42.84 107 GLU A N 1
ATOM 861 C CA . GLU A 1 107 ? 9.216 14.607 9.453 1.00 42.84 107 GLU A CA 1
ATOM 862 C C . GLU A 1 107 ? 9.712 14.875 8.031 1.00 42.84 107 GLU A C 1
ATOM 864 O O . GLU A 1 107 ? 8.928 14.989 7.090 1.00 42.84 107 GLU A O 1
ATOM 869 N N . LYS A 1 108 ? 11.037 14.990 7.870 1.00 44.44 108 LYS A N 1
ATOM 870 C CA . LYS A 1 108 ? 11.666 15.381 6.605 1.00 44.44 108 LYS A CA 1
ATOM 871 C C . LYS A 1 108 ? 13.149 15.031 6.602 1.00 44.44 108 LYS A C 1
ATOM 873 O O . LYS A 1 108 ? 13.847 15.233 7.588 1.00 44.44 108 LYS A O 1
ATOM 878 N N . VAL A 1 109 ? 13.676 14.579 5.467 1.00 64.69 109 VAL A N 1
ATOM 879 C CA . VAL A 1 109 ? 15.133 14.497 5.274 1.00 64.69 109 VAL A CA 1
ATOM 880 C C . VAL A 1 109 ? 15.655 15.888 4.923 1.00 64.69 109 VAL A C 1
ATOM 882 O O . VAL A 1 109 ? 15.291 16.437 3.884 1.00 64.69 109 VAL A O 1
ATOM 885 N N . LEU A 1 110 ? 16.504 16.453 5.780 1.00 69.56 110 LEU A N 1
ATOM 886 C CA . LEU A 1 110 ? 17.062 17.795 5.608 1.00 69.56 110 LEU A CA 1
ATOM 887 C C . LEU A 1 110 ? 18.267 17.794 4.671 1.00 69.56 110 LEU A C 1
ATOM 889 O O . LEU A 1 110 ? 18.380 18.648 3.795 1.00 69.56 110 LEU A O 1
ATOM 893 N N . LYS A 1 111 ? 19.187 16.842 4.861 1.00 66.75 111 LYS A N 1
ATOM 894 C CA . LYS A 1 111 ? 20.451 16.754 4.115 1.00 66.75 111 LYS A CA 1
ATOM 895 C C . LYS A 1 111 ? 20.816 15.296 3.852 1.00 66.75 111 LYS A C 1
ATOM 897 O O . LYS A 1 111 ? 20.380 14.398 4.564 1.00 66.75 111 LYS A O 1
ATOM 902 N N . ARG A 1 112 ? 21.618 15.040 2.819 1.00 77.69 112 ARG A N 1
ATOM 903 C CA . ARG A 1 112 ? 22.181 13.712 2.519 1.00 77.69 112 ARG A CA 1
ATOM 904 C C . ARG A 1 112 ? 23.689 13.848 2.325 1.00 77.69 112 ARG A C 1
ATOM 906 O O . ARG A 1 112 ? 24.112 14.808 1.690 1.00 77.69 112 ARG A O 1
ATOM 913 N N . LYS A 1 113 ? 24.479 12.905 2.843 1.00 68.69 113 LYS A N 1
ATOM 914 C CA . LYS A 1 113 ? 25.942 12.866 2.684 1.00 68.69 113 LYS A CA 1
ATOM 915 C C . LYS A 1 113 ? 26.430 11.438 2.427 1.00 68.69 113 LYS A C 1
ATOM 917 O O . LYS A 1 113 ? 25.764 10.481 2.818 1.00 68.69 113 LYS A O 1
ATOM 922 N N . GLY A 1 114 ? 27.588 11.308 1.786 1.00 63.81 114 GLY A N 1
ATOM 923 C CA . GLY A 1 114 ? 28.220 10.021 1.474 1.00 63.81 114 GLY A CA 1
ATOM 924 C C . GLY A 1 114 ? 27.724 9.358 0.182 1.00 63.81 114 GLY A C 1
ATOM 925 O O . GLY A 1 114 ? 26.667 9.706 -0.352 1.00 63.81 114 GLY A O 1
ATOM 926 N N . ASN A 1 115 ? 28.503 8.385 -0.299 1.00 54.16 115 ASN A N 1
ATOM 927 C CA . ASN A 1 115 ? 28.259 7.610 -1.519 1.00 54.16 115 ASN A CA 1
ATOM 928 C C . ASN A 1 115 ? 28.071 6.116 -1.201 1.00 54.16 115 ASN A C 1
ATOM 930 O O . ASN A 1 115 ? 28.641 5.593 -0.245 1.00 54.16 115 ASN A O 1
ATOM 934 N N . GLY A 1 116 ? 27.279 5.422 -2.024 1.00 57.91 116 GLY A N 1
ATOM 935 C CA . GLY A 1 116 ? 27.065 3.975 -1.906 1.00 57.91 116 GLY A CA 1
ATOM 936 C C . GLY A 1 116 ? 26.318 3.552 -0.633 1.00 57.91 116 GLY A C 1
ATOM 937 O O . GLY A 1 116 ? 25.412 4.247 -0.173 1.00 57.91 116 GLY A O 1
ATOM 938 N N . ALA A 1 117 ? 26.695 2.402 -0.071 1.00 47.41 117 ALA A N 1
ATOM 939 C CA . ALA A 1 117 ? 26.058 1.797 1.105 1.00 47.41 117 ALA A CA 1
ATOM 940 C C . ALA A 1 117 ? 26.215 2.619 2.402 1.00 47.41 117 ALA A C 1
ATOM 942 O O . ALA A 1 117 ? 25.423 2.465 3.323 1.00 47.41 117 ALA A O 1
ATOM 943 N N . MET A 1 118 ? 27.188 3.534 2.453 1.00 51.47 118 MET A N 1
ATOM 944 C CA . MET A 1 118 ? 27.453 4.430 3.589 1.00 51.47 118 MET A CA 1
ATOM 945 C C . MET A 1 118 ? 26.672 5.751 3.500 1.00 51.47 118 MET A C 1
ATOM 947 O O . MET A 1 118 ? 26.957 6.697 4.236 1.00 51.47 118 MET A O 1
ATOM 951 N N . ARG A 1 119 ? 25.718 5.876 2.567 1.00 65.88 119 ARG A N 1
ATOM 952 C CA . ARG A 1 119 ? 24.941 7.107 2.421 1.00 65.88 119 ARG A CA 1
ATOM 953 C C . ARG A 1 119 ? 24.140 7.361 3.693 1.00 65.88 119 ARG A C 1
ATOM 955 O O . ARG A 1 119 ? 23.299 6.554 4.076 1.00 65.88 119 ARG A O 1
ATOM 962 N N . GLN A 1 120 ? 24.357 8.517 4.300 1.00 67.38 120 GLN A N 1
ATOM 963 C CA . GLN A 1 120 ? 23.630 8.974 5.474 1.00 67.38 120 GLN A CA 1
ATOM 964 C C . GLN A 1 120 ? 22.657 10.088 5.082 1.00 67.38 120 GLN A C 1
ATOM 966 O O . GLN A 1 120 ? 22.906 10.889 4.174 1.00 67.38 120 GLN A O 1
ATOM 971 N N . ALA A 1 121 ? 21.530 10.147 5.770 1.00 66.38 121 ALA A N 1
ATOM 972 C CA . ALA A 1 121 ? 20.528 11.188 5.654 1.00 66.38 121 ALA A CA 1
ATOM 973 C C . ALA A 1 121 ? 20.353 11.843 7.025 1.00 66.38 121 ALA A C 1
ATOM 975 O O . ALA A 1 121 ? 20.189 11.152 8.024 1.00 66.38 121 ALA A O 1
ATOM 976 N N . LEU A 1 122 ? 20.418 13.171 7.069 1.00 65.75 122 LEU A N 1
ATOM 977 C CA . LEU A 1 122 ? 20.083 13.954 8.247 1.00 65.75 122 LEU A CA 1
ATOM 978 C C . LEU A 1 122 ? 18.566 14.055 8.304 1.00 65.75 122 LEU A C 1
ATOM 980 O O . LEU A 1 122 ? 17.950 14.682 7.434 1.00 65.75 122 LEU A O 1
ATOM 984 N N . VAL A 1 123 ? 17.975 13.394 9.283 1.00 60.16 123 VAL A N 1
ATOM 985 C CA . VAL A 1 123 ? 16.527 13.267 9.414 1.00 60.16 123 VAL A CA 1
ATOM 986 C C . VAL A 1 123 ? 16.048 14.256 10.461 1.00 60.16 123 VAL A C 1
ATOM 988 O O . VAL A 1 123 ? 16.547 14.242 11.581 1.00 60.16 123 VAL A O 1
ATOM 991 N N . LYS A 1 124 ? 15.082 15.101 10.091 1.00 58.66 124 LYS A N 1
ATOM 992 C CA . LYS A 1 124 ? 14.246 15.824 11.046 1.00 58.66 124 LYS A CA 1
ATOM 993 C C . LYS A 1 124 ? 13.151 14.894 11.509 1.00 58.66 124 LYS A C 1
ATOM 995 O O . LYS A 1 124 ? 12.423 14.360 10.670 1.00 58.66 124 LYS A O 1
ATOM 1000 N N . TRP A 1 125 ? 13.063 14.678 12.809 1.00 57.09 125 TRP A N 1
ATOM 1001 C CA . TRP A 1 125 ? 12.059 13.817 13.419 1.00 57.09 125 TRP A CA 1
ATOM 1002 C C . TRP A 1 125 ? 10.814 14.636 13.741 1.00 57.09 125 TRP A C 1
ATOM 1004 O O . TRP A 1 125 ? 10.917 15.767 14.209 1.00 57.09 125 TRP A O 1
ATOM 1014 N N . ARG A 1 126 ? 9.638 14.085 13.437 1.00 42.50 126 ARG A N 1
ATOM 1015 C CA . ARG A 1 126 ? 8.351 14.756 13.616 1.00 42.50 126 ARG A CA 1
ATOM 1016 C C . ARG A 1 126 ? 8.106 1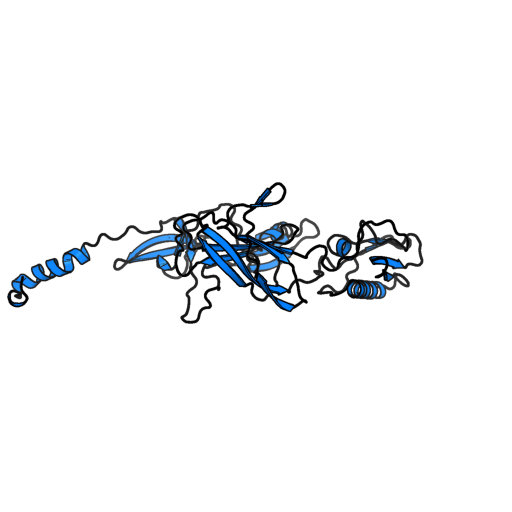4.915 15.107 1.00 42.50 126 ARG A C 1
ATOM 1018 O O . ARG A 1 126 ? 7.962 13.909 15.797 1.00 42.50 126 ARG A O 1
ATOM 1025 N N . GLY A 1 127 ? 8.068 16.166 15.553 1.00 45.41 127 GLY A N 1
ATOM 1026 C CA . GLY A 1 127 ? 7.874 16.511 16.958 1.00 45.41 127 GLY A CA 1
ATOM 1027 C C . GLY A 1 127 ? 9.143 16.609 17.800 1.00 45.41 127 GLY A C 1
ATOM 1028 O O . GLY A 1 127 ? 9.049 16.760 19.010 1.00 45.41 127 GLY A O 1
ATOM 1029 N N . CYS A 1 128 ? 10.326 16.554 17.177 1.00 45.75 128 CYS A N 1
ATOM 1030 C CA . CYS A 1 128 ? 11.582 16.923 17.829 1.00 45.75 128 CYS A CA 1
ATOM 1031 C C . CYS A 1 128 ? 12.049 18.310 17.382 1.00 45.75 128 CYS A C 1
ATOM 1033 O O . CYS A 1 128 ? 11.885 18.707 16.222 1.00 45.75 128 CYS A O 1
ATOM 1035 N N . ALA A 1 129 ? 12.727 19.014 18.287 1.00 48.78 129 ALA A N 1
ATOM 1036 C CA . ALA A 1 129 ? 13.445 20.240 17.970 1.00 48.78 129 ALA A CA 1
ATOM 1037 C C . ALA A 1 129 ? 14.563 19.996 16.929 1.00 48.78 129 ALA A C 1
ATOM 1039 O O . ALA A 1 129 ? 15.079 18.888 16.775 1.00 48.78 129 ALA A O 1
ATOM 1040 N N . GLU A 1 130 ? 14.996 21.047 16.219 1.00 52.41 130 GLU A N 1
ATOM 1041 C CA . GLU A 1 130 ? 16.012 20.935 15.150 1.00 52.41 130 GLU A CA 1
ATOM 1042 C C . GLU A 1 130 ? 17.378 20.418 15.641 1.00 52.41 130 GLU A C 1
ATOM 1044 O O . GLU A 1 130 ? 18.202 19.953 14.852 1.00 52.41 130 GLU A O 1
ATOM 1049 N N . LYS A 1 131 ? 17.611 20.457 16.952 1.00 48.88 131 LYS A N 1
ATOM 1050 C CA . LYS A 1 131 ? 18.796 19.900 17.609 1.00 48.88 131 LYS A CA 1
ATOM 1051 C C . LYS A 1 131 ? 18.836 18.364 17.602 1.00 48.88 131 LYS A C 1
ATOM 1053 O O . LYS A 1 131 ? 19.923 17.799 17.628 1.00 48.88 131 LYS A O 1
ATOM 1058 N N . CYS A 1 132 ? 17.693 17.685 17.491 1.00 39.72 132 CYS A N 1
ATOM 1059 C CA . CYS A 1 132 ? 17.603 16.217 17.546 1.00 39.72 132 CYS A CA 1
ATOM 1060 C C . CYS A 1 132 ? 17.792 15.566 16.163 1.00 39.72 132 CYS A C 1
ATOM 1062 O O . CYS A 1 132 ? 17.607 14.361 15.986 1.00 39.72 132 CYS A O 1
ATOM 1064 N N . ASN A 1 133 ? 18.154 16.362 15.153 1.00 57.44 133 ASN A N 1
ATOM 1065 C CA . ASN A 1 133 ? 18.431 15.878 13.811 1.00 57.44 133 ASN A CA 1
ATOM 1066 C C . ASN A 1 133 ? 19.678 14.986 13.825 1.00 57.44 133 ASN A C 1
ATOM 1068 O O . ASN A 1 133 ? 20.797 15.473 13.988 1.00 57.44 133 ASN A O 1
ATOM 1072 N N . ILE A 1 134 ? 19.504 13.687 13.583 1.00 58.53 134 ILE A N 1
ATOM 1073 C CA . ILE A 1 134 ? 20.621 12.736 13.519 1.00 58.53 134 ILE A CA 1
ATOM 1074 C C . ILE A 1 134 ? 20.848 12.227 12.099 1.00 58.53 134 ILE A C 1
ATOM 1076 O O . ILE A 1 134 ? 19.934 12.133 11.274 1.00 58.53 134 ILE A O 1
ATOM 1080 N N . TRP A 1 135 ? 22.111 11.923 11.804 1.00 63.38 135 TRP A N 1
ATOM 1081 C CA . TRP A 1 135 ? 22.512 11.275 10.562 1.00 63.38 135 TRP A CA 1
ATOM 1082 C C . TRP A 1 135 ? 22.231 9.779 10.667 1.00 63.38 135 TRP A C 1
ATOM 1084 O O . TRP A 1 135 ? 22.932 9.060 11.370 1.00 63.38 135 TRP A O 1
ATOM 1094 N N . VAL A 1 136 ? 21.222 9.312 9.941 1.00 62.62 136 VAL A N 1
ATOM 1095 C CA . VAL A 1 136 ? 20.848 7.896 9.877 1.00 62.62 136 VAL A CA 1
ATOM 1096 C C . VAL A 1 136 ? 21.322 7.314 8.552 1.00 62.62 136 VAL A C 1
ATOM 1098 O O . VAL A 1 136 ? 21.299 7.999 7.526 1.00 62.62 136 VAL A O 1
ATOM 1101 N N . LEU A 1 137 ? 21.744 6.050 8.538 1.00 47.88 137 LEU A N 1
ATOM 1102 C CA . LEU A 1 137 ? 21.992 5.339 7.285 1.00 47.88 137 LEU A CA 1
ATOM 1103 C C . LEU A 1 137 ? 20.719 5.309 6.428 1.00 47.88 137 LEU A C 1
ATOM 1105 O O . LEU A 1 137 ? 19.629 4.992 6.901 1.00 47.88 137 LEU A O 1
ATOM 1109 N N . ALA A 1 138 ? 20.863 5.621 5.141 1.00 53.03 138 ALA A N 1
ATOM 1110 C CA . ALA A 1 138 ? 19.750 5.665 4.198 1.00 53.03 138 ALA A CA 1
ATOM 1111 C C . ALA A 1 138 ? 19.030 4.311 4.063 1.00 53.03 138 ALA A C 1
ATOM 1113 O O . ALA A 1 138 ? 17.845 4.282 3.744 1.00 53.03 138 ALA A O 1
ATOM 1114 N N . THR A 1 139 ? 19.730 3.210 4.331 1.00 47.44 139 THR A N 1
ATOM 1115 C CA . THR A 1 139 ? 19.198 1.843 4.402 1.00 47.44 139 THR A CA 1
ATOM 1116 C C . THR A 1 139 ? 18.297 1.621 5.617 1.00 47.44 139 THR A C 1
ATOM 1118 O O . THR A 1 139 ? 17.247 1.004 5.481 1.00 47.44 139 THR A O 1
ATOM 1121 N N . SER A 1 140 ? 18.637 2.180 6.780 1.00 43.72 140 SER A N 1
ATOM 1122 C CA . SER A 1 140 ? 17.834 2.066 8.009 1.00 43.72 140 SER A CA 1
ATOM 1123 C C . SER A 1 140 ? 16.550 2.904 7.966 1.00 43.72 140 SER A C 1
ATOM 1125 O O . SER A 1 140 ? 15.628 2.665 8.737 1.00 43.72 140 SER A O 1
ATOM 1127 N N . LEU A 1 141 ? 16.451 3.864 7.038 1.00 46.59 141 LEU A N 1
ATOM 1128 C CA . LEU A 1 141 ? 15.255 4.692 6.851 1.00 46.59 141 LEU A CA 1
ATOM 1129 C C . LEU A 1 141 ? 14.075 3.961 6.198 1.00 46.59 141 LEU A C 1
ATOM 1131 O O . LEU A 1 141 ? 12.964 4.483 6.248 1.00 46.59 141 LEU A O 1
ATOM 1135 N N . HIS A 1 142 ? 14.285 2.779 5.607 1.00 43.75 142 HIS A N 1
ATOM 1136 C CA . HIS A 1 142 ? 13.206 2.024 4.956 1.00 43.75 142 HIS A CA 1
ATOM 1137 C C . HIS A 1 142 ? 12.121 1.578 5.956 1.00 43.75 142 HIS A C 1
ATOM 1139 O O . HIS A 1 142 ? 10.946 1.588 5.610 1.00 43.75 142 HIS A O 1
ATOM 1145 N N . GLY A 1 143 ? 12.490 1.298 7.215 1.00 38.03 143 GLY A N 1
ATOM 1146 C CA . GLY A 1 143 ? 11.552 0.890 8.277 1.00 38.03 143 GLY A CA 1
ATOM 1147 C C . GLY A 1 143 ? 11.023 2.023 9.171 1.00 38.03 143 GLY A C 1
ATOM 1148 O O . GLY A 1 143 ? 10.071 1.831 9.919 1.00 38.03 143 GLY A O 1
ATOM 1149 N N . VAL A 1 144 ? 11.609 3.220 9.090 1.00 35.12 144 VAL A N 1
ATOM 1150 C CA . VAL A 1 144 ? 11.372 4.355 10.012 1.00 35.12 144 VAL A CA 1
ATOM 1151 C C . VAL A 1 144 ? 10.233 5.287 9.543 1.00 35.12 144 VAL A C 1
ATOM 1153 O O . VAL A 1 144 ? 9.748 6.147 10.277 1.00 35.12 144 VAL A O 1
ATOM 1156 N N . LEU A 1 145 ? 9.761 5.114 8.306 1.00 35.12 145 LEU A N 1
ATOM 1157 C CA . LEU A 1 145 ? 8.754 5.968 7.658 1.00 35.12 145 LEU A CA 1
ATOM 1158 C C . LEU A 1 145 ? 7.293 5.584 7.975 1.00 35.12 145 LEU A C 1
ATOM 1160 O O . LEU A 1 145 ? 6.359 6.165 7.420 1.00 35.12 145 LEU A O 1
ATOM 1164 N N . CYS A 1 146 ? 7.062 4.606 8.849 1.00 35.81 146 CYS A N 1
ATOM 1165 C CA . CYS A 1 146 ? 5.801 3.870 8.900 1.00 35.81 146 CYS A CA 1
ATOM 1166 C C . CYS A 1 146 ? 4.714 4.541 9.761 1.00 35.81 146 CYS A C 1
ATOM 1168 O O . CYS A 1 146 ? 4.279 4.000 10.766 1.00 35.81 146 CYS A O 1
ATOM 1170 N N . HIS A 1 147 ? 4.227 5.703 9.327 1.00 45.69 147 HIS A N 1
ATOM 1171 C CA . HIS A 1 147 ? 2.798 6.040 9.443 1.00 45.69 147 HIS A CA 1
ATOM 1172 C C . HIS A 1 147 ? 2.253 6.320 8.040 1.00 45.69 147 HIS A C 1
ATOM 1174 O O . HIS A 1 147 ? 1.649 7.357 7.762 1.00 45.69 147 HIS A O 1
ATOM 1180 N N . ALA A 1 148 ? 2.558 5.408 7.115 1.00 54.91 148 ALA A N 1
ATOM 1181 C CA . ALA A 1 148 ? 1.963 5.412 5.794 1.00 54.91 148 ALA A CA 1
ATOM 1182 C C . ALA A 1 148 ? 0.445 5.225 5.938 1.00 54.91 148 ALA A C 1
ATOM 1184 O O . ALA A 1 148 ? -0.023 4.604 6.884 1.00 54.91 148 ALA A O 1
ATOM 1185 N N . ILE A 1 149 ? -0.343 5.722 4.986 1.00 67.00 149 ILE A N 1
ATOM 1186 C CA . ILE A 1 149 ? -1.806 5.524 4.943 1.00 67.00 149 ILE A CA 1
ATOM 1187 C C . ILE A 1 149 ? -2.184 4.016 5.007 1.00 67.00 149 ILE A C 1
ATOM 1189 O O . ILE A 1 149 ? -3.326 3.668 5.288 1.00 67.00 149 ILE A O 1
ATOM 1193 N N . SER A 1 150 ? -1.221 3.116 4.781 1.00 74.00 150 SER A N 1
ATOM 1194 C CA . SER A 1 150 ? -1.317 1.669 4.968 1.00 74.00 150 SER A CA 1
ATOM 1195 C C . SER A 1 150 ? -1.255 1.183 6.416 1.00 74.00 150 SER A C 1
ATOM 1197 O O . SER A 1 150 ? -1.727 0.084 6.662 1.00 74.00 150 SER A O 1
ATOM 1199 N N . ASN A 1 151 ? -0.704 1.939 7.367 1.00 78.06 151 ASN A N 1
ATOM 1200 C CA . ASN A 1 151 ? -0.653 1.579 8.784 1.00 78.06 151 ASN A CA 1
ATOM 1201 C C . ASN A 1 151 ? -1.227 2.718 9.630 1.00 78.06 151 ASN A C 1
ATOM 1203 O O . ASN A 1 151 ? -0.618 3.784 9.766 1.00 78.06 151 ASN A O 1
ATOM 1207 N N . TYR A 1 152 ? -2.422 2.506 10.177 1.00 70.94 152 TYR A N 1
ATOM 1208 C CA . TYR A 1 152 ? -3.088 3.510 10.991 1.00 70.94 152 TYR A CA 1
ATOM 1209 C C . TYR A 1 152 ? -3.889 2.903 12.140 1.00 70.94 152 TYR A C 1
ATOM 1211 O O . TYR A 1 152 ? -4.500 1.839 12.034 1.00 70.94 152 TYR A O 1
ATOM 1219 N N . THR A 1 153 ? -3.932 3.663 13.231 1.00 71.19 153 THR A N 1
ATOM 1220 C CA . THR A 1 153 ? -4.638 3.316 14.461 1.00 71.19 153 THR A CA 1
ATOM 1221 C C . THR A 1 153 ? -5.770 4.309 14.710 1.00 71.19 153 THR A C 1
ATOM 1223 O O . THR A 1 153 ? -5.593 5.524 14.578 1.00 71.19 153 THR A O 1
ATOM 1226 N N . VAL A 1 154 ? -6.948 3.795 15.061 1.00 73.56 154 VAL A N 1
ATOM 1227 C CA . VAL A 1 154 ? -8.161 4.580 15.319 1.00 73.56 154 VAL A CA 1
ATOM 1228 C C . VAL A 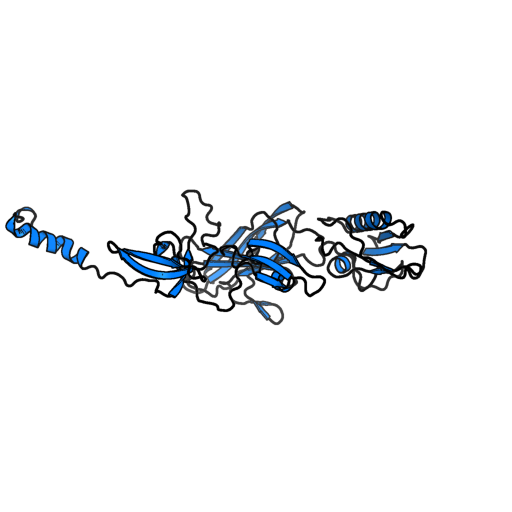1 154 ? -8.662 4.297 16.727 1.00 73.56 154 VAL A C 1
ATOM 1230 O O . VAL A 1 154 ? -8.885 3.141 17.081 1.00 73.56 154 VAL A O 1
ATOM 1233 N N . LYS A 1 155 ? -8.904 5.359 17.503 1.00 74.81 155 LYS A N 1
ATOM 1234 C CA . LYS A 1 155 ? -9.635 5.279 18.770 1.00 74.81 155 LYS A CA 1
ATOM 1235 C C . LYS A 1 155 ? -11.134 5.414 18.514 1.00 74.81 155 LYS A C 1
ATOM 1237 O O . LYS A 1 155 ? -11.593 6.395 17.920 1.00 74.81 155 LYS A O 1
ATOM 1242 N N . LEU A 1 156 ? -11.893 4.423 18.953 1.00 77.06 156 LEU A N 1
ATOM 1243 C CA . LEU A 1 156 ? -13.342 4.381 18.859 1.00 77.06 156 LEU A CA 1
ATOM 1244 C C . LEU A 1 156 ? -13.975 5.418 19.788 1.00 77.06 156 LEU A C 1
ATOM 1246 O O . LEU A 1 156 ? -13.470 5.711 20.868 1.00 77.06 156 LEU A O 1
ATOM 1250 N N . ALA A 1 157 ? -15.117 5.969 19.374 1.00 77.31 157 ALA A N 1
ATOM 1251 C CA . ALA A 1 157 ? -15.863 6.924 20.197 1.00 77.31 157 ALA A CA 1
ATOM 1252 C C . ALA A 1 157 ? -16.421 6.286 21.480 1.00 77.31 157 ALA A C 1
ATOM 1254 O O . ALA A 1 157 ? -16.620 6.973 22.477 1.00 77.31 157 ALA A O 1
ATOM 1255 N N . LYS A 1 158 ? -16.686 4.977 21.442 1.00 81.69 158 LYS A N 1
ATOM 1256 C CA . LYS A 1 158 ? -17.098 4.174 22.590 1.00 81.69 158 LYS A CA 1
ATOM 1257 C C . LYS A 1 158 ? -16.261 2.896 22.612 1.00 81.69 158 LYS A C 1
ATOM 1259 O O . LYS A 1 158 ? -16.135 2.279 21.549 1.00 81.69 158 LYS A O 1
ATOM 1264 N N . PRO A 1 159 ? -15.721 2.494 23.775 1.00 87.44 159 PRO A N 1
ATOM 1265 C CA . PRO A 1 159 ? -15.126 1.178 23.937 1.00 87.44 159 PRO A CA 1
ATOM 1266 C C . PRO A 1 159 ? -16.126 0.093 23.543 1.00 87.44 159 PRO A C 1
ATOM 1268 O O . PRO A 1 159 ? -17.321 0.197 23.836 1.00 87.44 159 PRO A O 1
ATOM 1271 N N . VAL A 1 160 ? -15.634 -0.934 22.866 1.00 90.12 160 VAL A N 1
ATOM 1272 C CA . VAL A 1 160 ? -16.410 -2.112 22.497 1.00 90.12 160 VAL A CA 1
ATOM 1273 C C . VAL A 1 160 ? -16.143 -3.183 23.543 1.00 90.12 160 VAL A C 1
ATOM 1275 O O . VAL A 1 160 ? -14.991 -3.523 23.802 1.00 90.12 160 VAL A O 1
ATOM 1278 N N . ASP A 1 161 ? -17.214 -3.697 24.139 1.00 92.06 161 ASP A N 1
ATOM 1279 C CA . ASP A 1 161 ? -17.177 -4.798 25.100 1.00 92.06 161 ASP A CA 1
ATOM 1280 C C . ASP A 1 161 ? -18.038 -5.950 24.570 1.00 92.06 161 ASP A C 1
ATOM 1282 O O . ASP A 1 161 ? -19.258 -5.832 24.413 1.00 92.06 161 ASP A O 1
ATOM 1286 N N . LEU A 1 162 ? -17.375 -7.042 24.204 1.00 92.25 162 LEU A N 1
ATOM 1287 C CA . LEU A 1 162 ? -17.945 -8.188 23.514 1.00 92.25 162 LEU A CA 1
ATOM 1288 C C . LEU A 1 162 ? -18.189 -9.329 24.504 1.00 92.25 162 LEU A C 1
ATOM 1290 O O . LEU A 1 162 ? -17.260 -9.954 25.020 1.00 92.25 162 LEU A O 1
ATOM 1294 N N . LYS A 1 163 ? -19.465 -9.660 24.727 1.00 91.88 163 LYS A N 1
ATOM 1295 C CA . LYS A 1 163 ? -19.862 -10.824 25.531 1.00 91.88 163 LYS A CA 1
ATOM 1296 C C . LYS A 1 163 ? -19.919 -12.083 24.667 1.00 91.88 163 LYS A C 1
ATOM 1298 O O . LYS A 1 163 ? -20.658 -12.117 23.687 1.00 91.88 163 LYS A O 1
ATOM 1303 N N . GLY A 1 164 ? -19.188 -13.123 25.065 1.00 89.88 164 GLY A N 1
ATOM 1304 C CA . GLY A 1 164 ? -19.143 -14.411 24.365 1.00 89.88 164 GLY A CA 1
ATOM 1305 C C . GLY A 1 164 ? -18.108 -14.455 23.240 1.00 89.88 164 GLY A C 1
ATOM 1306 O O . GLY A 1 164 ? -17.099 -13.750 23.284 1.00 89.88 164 GLY A O 1
ATOM 1307 N N . SER A 1 165 ? -18.353 -15.315 22.255 1.00 92.62 165 SER A N 1
ATOM 1308 C CA . SER A 1 165 ? -17.501 -15.478 21.075 1.00 92.62 165 SER A CA 1
ATOM 1309 C C . SER A 1 165 ? -17.989 -14.569 19.954 1.00 92.62 165 SER A C 1
ATOM 1311 O O . SER A 1 165 ? -19.184 -14.525 19.672 1.00 92.62 165 SER A O 1
ATOM 1313 N N . TRP A 1 166 ? -17.077 -13.845 19.313 1.00 95.38 166 TRP A N 1
ATOM 1314 C CA . TRP A 1 166 ? -17.396 -12.903 18.243 1.00 95.38 166 TRP A CA 1
ATOM 1315 C C . TRP A 1 166 ? -16.485 -13.106 17.044 1.00 95.38 166 TRP A C 1
ATOM 1317 O O . TRP A 1 166 ? -15.355 -13.578 17.165 1.00 95.38 166 TRP A O 1
ATOM 1327 N N . GLU A 1 167 ? -16.989 -12.710 15.885 1.00 94.94 167 GLU A N 1
ATOM 1328 C CA . GLU A 1 167 ? -16.266 -12.736 14.627 1.00 94.94 167 GLU A CA 1
ATOM 1329 C C . GLU A 1 167 ? -16.342 -11.369 13.950 1.00 94.94 167 GLU A C 1
ATOM 1331 O O . GLU A 1 167 ? -17.295 -10.606 14.135 1.00 94.94 167 GLU A O 1
ATOM 1336 N N . VAL A 1 168 ? -15.342 -11.069 13.131 1.00 94.38 168 VAL A N 1
ATOM 1337 C CA . VAL A 1 168 ? -15.229 -9.836 12.370 1.00 94.38 168 VAL A CA 1
ATOM 1338 C C . VAL A 1 168 ? -14.915 -10.104 10.910 1.00 94.38 168 VAL A C 1
ATOM 1340 O O . VAL A 1 168 ? -14.225 -11.058 10.570 1.00 94.38 168 VAL A O 1
ATOM 1343 N N . VAL A 1 169 ? -15.408 -9.229 10.041 1.00 94.69 169 VAL A N 1
ATOM 1344 C CA . VAL A 1 169 ? -15.116 -9.262 8.612 1.00 94.69 169 VAL A CA 1
ATOM 1345 C C . VAL A 1 169 ? -14.838 -7.869 8.056 1.00 94.69 169 VAL A C 1
ATOM 1347 O O . VAL A 1 169 ? -15.379 -6.866 8.534 1.00 94.69 169 VAL A O 1
ATOM 1350 N N . LEU A 1 170 ? -14.005 -7.824 7.015 1.00 94.50 170 LEU A N 1
ATOM 1351 C CA . LEU A 1 170 ? -13.848 -6.672 6.134 1.00 94.50 170 LEU A CA 1
ATOM 1352 C C . LEU A 1 170 ? -15.020 -6.623 5.141 1.00 94.50 170 LEU A C 1
ATOM 1354 O O . LEU A 1 170 ? -15.079 -7.434 4.220 1.00 94.50 170 LEU A O 1
ATOM 1358 N N . MET A 1 171 ? -15.946 -5.679 5.322 1.00 93.38 171 MET A N 1
ATOM 1359 C CA . MET A 1 171 ? -17.103 -5.504 4.429 1.00 93.38 171 MET A CA 1
ATOM 1360 C C . MET A 1 171 ? -16.783 -4.629 3.226 1.00 93.38 171 MET A C 1
ATOM 1362 O O . MET A 1 171 ? -17.256 -4.886 2.123 1.00 93.38 171 MET A O 1
ATOM 1366 N N . GLU A 1 172 ? -16.021 -3.566 3.459 1.00 93.88 172 GLU A N 1
ATOM 1367 C CA . GLU A 1 172 ? -15.685 -2.584 2.438 1.00 93.88 172 GLU A CA 1
ATOM 1368 C C . GLU A 1 172 ? -14.280 -2.055 2.685 1.00 93.88 172 GLU A C 1
ATOM 1370 O O . GLU A 1 172 ? -13.892 -1.811 3.833 1.00 93.88 172 GLU A O 1
ATOM 1375 N N . ILE A 1 173 ? -13.535 -1.854 1.606 1.00 93.19 173 ILE A N 1
ATOM 1376 C CA . ILE A 1 173 ? -12.278 -1.123 1.622 1.00 93.19 173 ILE A CA 1
ATOM 1377 C C . ILE A 1 173 ? -12.253 -0.133 0.465 1.00 93.19 173 ILE A C 1
ATOM 1379 O O . ILE A 1 173 ? -12.576 -0.470 -0.674 1.00 93.19 173 ILE A O 1
ATOM 1383 N N . GLN A 1 174 ? -11.846 1.092 0.768 1.00 92.25 174 GLN A N 1
ATOM 1384 C CA . GLN A 1 174 ? -11.569 2.121 -0.217 1.00 92.25 174 GLN A CA 1
ATOM 1385 C C . GLN A 1 174 ? -10.103 2.509 -0.125 1.00 92.25 174 GLN A C 1
ATOM 1387 O O . GLN A 1 174 ? -9.607 2.753 0.976 1.00 92.25 174 GLN A O 1
ATOM 1392 N N . TYR A 1 175 ? -9.408 2.579 -1.254 1.00 90.12 175 TYR A N 1
ATOM 1393 C CA . TYR A 1 175 ? -8.003 2.974 -1.291 1.00 90.12 175 TYR A CA 1
ATOM 1394 C C . TYR A 1 175 ? -7.648 3.682 -2.607 1.00 90.12 175 TYR A C 1
ATOM 1396 O O . TYR A 1 175 ? -8.240 3.384 -3.645 1.00 90.12 175 TYR A O 1
ATOM 1404 N N . PRO A 1 176 ? -6.686 4.621 -2.590 1.00 87.56 176 PRO A N 1
ATOM 1405 C CA . PRO A 1 176 ? -6.200 5.271 -3.797 1.00 87.56 176 PRO A CA 1
ATOM 1406 C C . PRO A 1 176 ? -5.081 4.449 -4.447 1.00 87.56 176 PRO A C 1
ATOM 1408 O O . PRO A 1 176 ? -4.171 3.979 -3.764 1.00 87.56 176 PRO A O 1
ATOM 1411 N N . ILE A 1 177 ? -5.064 4.353 -5.773 1.00 84.62 177 ILE A N 1
ATOM 1412 C CA . ILE A 1 177 ? -3.889 3.862 -6.504 1.00 84.62 177 ILE A CA 1
ATOM 1413 C C . ILE A 1 177 ? -2.973 5.057 -6.756 1.00 84.62 177 ILE A C 1
ATOM 1415 O O . ILE A 1 177 ? -3.282 5.912 -7.576 1.00 84.62 177 ILE A O 1
ATOM 1419 N N . THR A 1 178 ? -1.869 5.162 -6.014 1.00 80.88 178 THR A N 1
ATOM 1420 C CA . THR A 1 178 ? -0.963 6.337 -6.071 1.00 80.88 178 THR A CA 1
ATOM 1421 C C . THR A 1 178 ? 0.516 5.975 -6.197 1.00 80.88 178 THR A C 1
ATOM 1423 O O . THR A 1 178 ? 1.390 6.851 -6.213 1.00 80.88 178 THR A O 1
ATOM 1426 N N . TRP A 1 179 ? 0.832 4.684 -6.256 1.00 79.12 179 TRP A N 1
ATOM 1427 C CA . TRP A 1 179 ? 2.198 4.220 -6.452 1.00 79.12 179 TRP A CA 1
ATOM 1428 C C . TRP A 1 179 ? 2.603 4.350 -7.922 1.00 79.12 179 TRP A C 1
ATOM 1430 O O . TRP A 1 179 ? 1.805 4.202 -8.841 1.00 79.12 179 TRP A O 1
ATOM 1440 N N . ASN A 1 180 ? 3.890 4.609 -8.142 1.00 81.69 180 ASN A N 1
ATOM 1441 C CA . ASN A 1 180 ? 4.458 4.567 -9.484 1.00 81.69 180 ASN A CA 1
ATOM 1442 C C . ASN A 1 180 ? 4.895 3.140 -9.819 1.00 81.69 180 ASN A C 1
ATOM 1444 O O . ASN A 1 180 ? 5.317 2.390 -8.935 1.00 81.69 180 ASN A O 1
ATOM 1448 N N . THR A 1 181 ? 4.906 2.810 -11.108 1.00 85.62 181 THR A N 1
ATOM 1449 C CA . THR A 1 181 ? 5.547 1.588 -11.602 1.00 85.62 181 THR A CA 1
ATOM 1450 C C . THR A 1 181 ? 7.039 1.613 -11.274 1.00 85.62 181 THR A C 1
ATOM 1452 O O . THR A 1 181 ? 7.538 0.651 -10.701 1.00 85.62 181 THR A O 1
ATOM 1455 N N . PHE A 1 182 ? 7.723 2.741 -11.511 1.00 85.00 182 PHE A N 1
ATOM 1456 C CA . PHE A 1 182 ? 9.135 2.921 -11.158 1.00 85.00 182 PHE A CA 1
ATOM 1457 C C . PHE A 1 182 ? 9.393 4.189 -10.347 1.00 85.00 182 PHE A C 1
ATOM 1459 O O . PHE A 1 182 ? 8.914 5.282 -10.669 1.00 85.00 182 PHE A O 1
ATOM 1466 N N . THR A 1 183 ? 10.219 4.056 -9.314 1.00 81.19 183 THR A N 1
ATOM 1467 C CA . THR A 1 183 ? 10.865 5.177 -8.629 1.00 81.19 183 THR A CA 1
ATOM 1468 C C . THR A 1 183 ? 12.123 5.628 -9.378 1.00 81.19 183 THR A C 1
ATOM 1470 O O . THR A 1 183 ? 12.662 4.923 -10.229 1.00 81.19 183 THR A O 1
ATOM 1473 N N . LYS A 1 184 ? 12.663 6.798 -9.012 1.00 76.50 184 LYS A N 1
ATOM 1474 C CA . LYS A 1 184 ? 13.941 7.300 -9.550 1.00 76.50 184 LYS A CA 1
ATOM 1475 C C . LYS A 1 184 ? 15.119 6.343 -9.313 1.00 76.50 184 LYS A C 1
ATOM 1477 O O . LYS A 1 184 ? 16.109 6.390 -10.039 1.00 76.50 184 L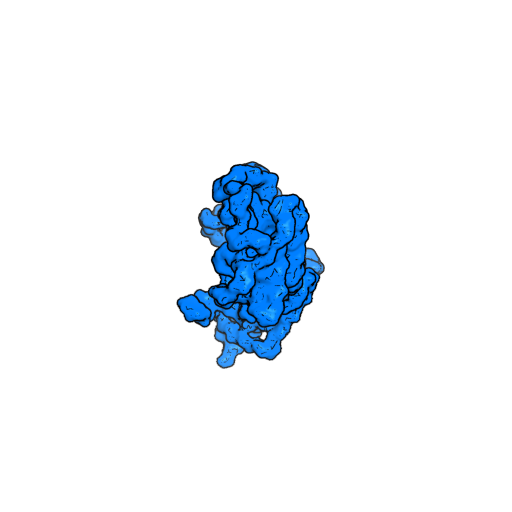YS A O 1
ATOM 1482 N N . HIS A 1 185 ? 15.051 5.515 -8.273 1.00 78.00 185 HIS A N 1
ATOM 1483 C CA . HIS A 1 185 ? 16.108 4.558 -7.955 1.00 78.00 185 HIS A CA 1
ATOM 1484 C C . HIS A 1 185 ? 16.024 3.296 -8.817 1.00 78.00 185 HIS A C 1
ATOM 1486 O O . HIS A 1 185 ? 17.066 2.746 -9.154 1.00 78.00 185 HIS A O 1
ATOM 1492 N N . GLU A 1 186 ? 14.814 2.898 -9.208 1.00 83.19 186 GLU A N 1
ATOM 1493 C CA . GLU A 1 186 ? 14.544 1.691 -9.999 1.00 83.19 186 GLU A CA 1
ATOM 1494 C C . GLU A 1 186 ? 14.586 1.940 -11.511 1.00 83.19 186 GLU A C 1
ATOM 1496 O O . GLU A 1 186 ? 14.803 1.005 -12.275 1.00 83.19 186 GLU A O 1
ATOM 1501 N N . ALA A 1 187 ? 14.381 3.184 -11.957 1.00 88.75 187 ALA A N 1
ATOM 1502 C CA . ALA A 1 187 ? 14.343 3.543 -13.374 1.00 88.75 187 ALA A CA 1
ATOM 1503 C C . ALA A 1 187 ? 15.746 3.666 -14.000 1.00 88.75 187 ALA A C 1
ATOM 1505 O O . ALA A 1 187 ? 16.119 4.719 -14.524 1.00 88.75 187 ALA A O 1
ATOM 1506 N N . LYS A 1 188 ? 16.552 2.604 -13.883 1.00 89.31 188 LYS A N 1
ATOM 1507 C CA . LYS A 1 188 ? 17.951 2.571 -14.322 1.00 89.31 188 LYS A CA 1
ATOM 1508 C C . LYS A 1 188 ? 18.325 1.226 -14.927 1.00 89.31 188 LYS A C 1
ATOM 1510 O O . LYS A 1 188 ? 17.878 0.186 -14.450 1.00 89.31 188 LYS A O 1
ATOM 1515 N N . PHE A 1 189 ? 19.197 1.251 -15.924 1.00 90.38 189 PHE A N 1
ATOM 1516 C CA . PHE A 1 189 ? 19.756 0.061 -16.560 1.00 90.38 189 PHE A CA 1
ATOM 1517 C C . PHE A 1 189 ? 21.193 0.321 -17.025 1.00 90.38 189 PHE A C 1
ATOM 1519 O O . PHE A 1 189 ? 21.663 1.456 -17.012 1.00 90.38 189 PHE A O 1
ATOM 1526 N N . HIS A 1 190 ? 21.890 -0.733 -17.435 1.00 88.50 190 HIS A N 1
ATOM 1527 C CA . HIS A 1 190 ? 23.242 -0.664 -17.977 1.00 88.50 190 HIS A CA 1
ATOM 1528 C C . HIS A 1 190 ? 23.311 -1.432 -19.294 1.00 88.50 190 HIS A C 1
ATOM 1530 O O . HIS A 1 190 ? 22.825 -2.563 -19.383 1.00 88.50 190 HIS A O 1
ATOM 1536 N N . ILE A 1 191 ? 23.957 -0.844 -20.295 1.00 86.62 191 ILE A N 1
ATOM 1537 C CA . ILE A 1 191 ? 24.297 -1.524 -21.545 1.00 86.62 191 ILE A CA 1
ATOM 1538 C C . ILE A 1 191 ? 25.803 -1.774 -21.542 1.00 86.62 191 ILE A C 1
ATOM 1540 O O . ILE A 1 191 ? 26.592 -0.858 -21.311 1.00 86.62 191 ILE A O 1
ATOM 1544 N N . LYS A 1 192 ? 26.196 -3.033 -2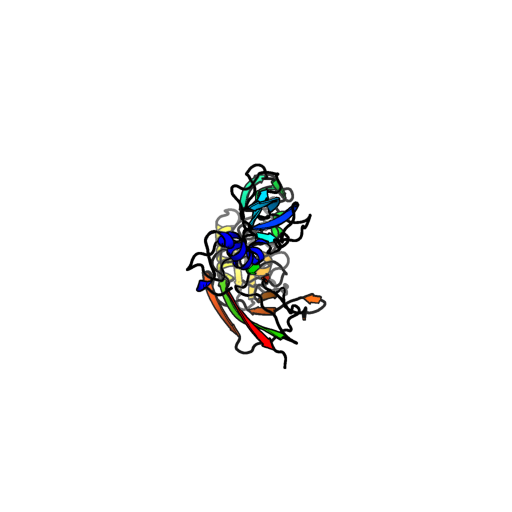1.741 1.00 82.62 192 LYS A N 1
ATOM 1545 C CA . LYS A 1 192 ? 27.584 -3.425 -22.004 1.00 82.62 192 LYS A CA 1
ATOM 1546 C C . LYS A 1 192 ? 27.727 -3.709 -23.492 1.00 82.62 192 LYS A C 1
ATOM 1548 O O . LYS A 1 192 ? 26.883 -4.407 -24.050 1.00 82.62 192 LYS A O 1
ATOM 1553 N N . HIS A 1 193 ? 28.777 -3.173 -24.094 1.00 74.38 193 HIS A N 1
ATOM 1554 C CA . HIS A 1 193 ? 29.068 -3.245 -25.522 1.00 74.38 193 HIS A CA 1
ATOM 1555 C C . HIS A 1 193 ? 30.588 -3.354 -25.694 1.00 74.38 193 HIS A C 1
ATOM 1557 O O . HIS A 1 193 ? 31.305 -2.673 -24.956 1.00 74.38 193 HIS A O 1
ATOM 1563 N N . SER A 1 194 ? 31.066 -4.208 -26.609 1.00 65.88 194 SER A N 1
ATOM 1564 C CA . SER A 1 194 ? 32.490 -4.572 -26.748 1.00 65.88 194 SER A CA 1
ATOM 1565 C C . SER A 1 194 ? 33.422 -3.360 -26.839 1.00 65.88 194 SER A C 1
ATOM 1567 O O . SER A 1 194 ? 34.526 -3.369 -26.299 1.00 65.88 194 SER A O 1
ATOM 1569 N N . GLN A 1 195 ? 32.943 -2.297 -27.486 1.00 63.34 195 GLN A N 1
ATOM 1570 C CA . GLN A 1 195 ? 33.718 -1.099 -27.796 1.00 63.34 195 GLN A CA 1
ATOM 1571 C C . GLN A 1 195 ? 33.946 -0.167 -26.590 1.00 63.34 195 GLN A C 1
ATOM 1573 O O . GLN A 1 195 ? 34.771 0.739 -26.676 1.00 63.34 195 GLN A O 1
ATOM 1578 N N . TYR A 1 196 ? 33.269 -0.382 -25.451 1.00 64.00 196 TYR A N 1
ATOM 1579 C CA . TYR A 1 196 ? 33.320 0.532 -24.304 1.00 64.00 196 TYR A CA 1
ATOM 1580 C C . TYR A 1 196 ? 33.700 -0.186 -23.002 1.00 64.00 196 TYR A C 1
ATOM 1582 O O . TYR A 1 196 ? 32.959 -1.013 -22.469 1.00 64.00 196 TYR A O 1
ATOM 1590 N N . LEU A 1 197 ? 34.852 0.193 -22.436 1.00 56.34 197 LEU A N 1
ATOM 1591 C CA . LEU A 1 197 ? 35.385 -0.343 -21.173 1.00 56.34 197 LEU A CA 1
ATOM 1592 C C . LEU A 1 197 ? 34.557 0.039 -19.929 1.00 56.34 197 LEU A C 1
ATOM 1594 O O . LEU A 1 197 ? 34.634 -0.646 -18.908 1.00 56.34 197 LEU A O 1
ATOM 1598 N N . LEU A 1 198 ? 33.762 1.114 -19.995 1.00 56.22 198 LEU A N 1
ATOM 1599 C CA . LEU A 1 198 ? 32.974 1.643 -18.876 1.00 56.22 198 LEU A CA 1
ATOM 1600 C C . LEU A 1 198 ? 31.487 1.719 -19.244 1.00 56.22 198 LEU A C 1
ATOM 1602 O O . LEU A 1 198 ? 31.108 2.355 -20.221 1.00 56.22 198 LEU A O 1
ATOM 1606 N N . SER A 1 199 ? 30.634 1.091 -18.427 1.00 69.00 199 SER A N 1
ATOM 1607 C CA . SER A 1 199 ? 29.173 1.115 -18.577 1.00 69.00 199 SER A CA 1
ATOM 1608 C C . SER A 1 199 ? 28.545 1.963 -17.470 1.00 69.00 199 SER A C 1
ATOM 1610 O O . SER A 1 199 ? 28.465 1.540 -16.311 1.00 69.00 199 SER A O 1
ATOM 1612 N N . TYR A 1 200 ? 28.099 3.170 -17.815 1.00 77.12 200 TYR A N 1
ATOM 1613 C CA . TYR A 1 200 ? 27.389 4.051 -16.888 1.00 77.12 200 TYR A CA 1
ATOM 1614 C C . TYR A 1 200 ? 25.895 3.695 -16.819 1.00 77.12 200 TYR A C 1
ATOM 1616 O O . TYR A 1 200 ? 25.321 3.241 -17.810 1.00 77.12 200 TYR A O 1
ATOM 1624 N N . PRO A 1 201 ? 25.239 3.878 -15.657 1.00 84.19 201 PRO A N 1
ATOM 1625 C CA . PRO A 1 201 ? 23.806 3.646 -15.541 1.00 84.19 201 PRO A CA 1
ATOM 1626 C C . PRO A 1 201 ? 23.030 4.674 -16.367 1.00 84.19 201 PRO A C 1
ATOM 1628 O O . PRO A 1 201 ? 23.074 5.872 -16.080 1.00 84.19 201 PRO A O 1
ATOM 1631 N N . VAL A 1 202 ? 22.253 4.199 -17.334 1.00 88.06 202 VAL A N 1
ATOM 1632 C CA . VAL A 1 202 ? 21.308 5.019 -18.091 1.00 88.06 202 VAL A CA 1
ATOM 1633 C C . VAL A 1 202 ? 20.001 5.092 -17.314 1.00 88.06 202 VAL A C 1
ATOM 1635 O O . VAL A 1 202 ? 19.489 4.082 -16.824 1.00 88.06 202 VAL A O 1
ATOM 1638 N N . CYS A 1 203 ? 19.462 6.300 -17.174 1.00 88.81 203 CYS A N 1
ATOM 1639 C CA . CYS A 1 203 ? 18.179 6.535 -16.522 1.00 88.81 203 CYS A CA 1
ATOM 1640 C C . CYS A 1 203 ? 17.101 6.767 -17.583 1.00 88.81 203 CYS A C 1
ATOM 1642 O O . CYS A 1 203 ? 17.325 7.516 -18.528 1.00 88.81 203 CYS A O 1
ATOM 1644 N N . PHE A 1 204 ? 15.918 6.190 -17.391 1.00 92.00 204 PHE A N 1
ATOM 1645 C CA . PHE A 1 204 ? 14.737 6.507 -18.199 1.00 92.00 204 PHE A CA 1
ATOM 1646 C C . PHE A 1 204 ? 13.696 7.245 -17.354 1.00 92.00 204 PHE A C 1
ATOM 1648 O O . PHE A 1 204 ? 13.832 7.366 -16.132 1.00 92.00 204 PHE A O 1
ATOM 1655 N N . SER A 1 205 ? 12.654 7.769 -18.001 1.00 87.81 205 SER A N 1
ATOM 1656 C CA . SER A 1 205 ? 11.575 8.480 -17.314 1.00 87.81 205 SER A CA 1
ATOM 1657 C C . SER A 1 205 ? 10.968 7.594 -16.216 1.00 87.81 205 SER A C 1
ATOM 1659 O O . SER A 1 205 ? 10.403 6.540 -16.482 1.00 87.81 205 SER A O 1
ATOM 1661 N N . HIS A 1 206 ? 11.077 7.995 -14.954 1.00 85.00 206 HIS A N 1
ATOM 1662 C CA . HIS A 1 206 ? 10.419 7.288 -13.856 1.00 85.00 206 HIS A CA 1
ATOM 1663 C C . HIS A 1 206 ? 8.958 7.737 -13.739 1.00 85.00 206 HIS A C 1
ATOM 1665 O O . HIS A 1 206 ? 8.644 8.905 -13.974 1.00 85.00 206 HIS A O 1
ATOM 1671 N N . GLY A 1 207 ? 8.055 6.859 -13.311 1.00 80.81 207 GLY A N 1
ATOM 1672 C CA . GLY A 1 207 ? 6.640 7.210 -13.246 1.00 80.81 207 GLY A CA 1
ATOM 1673 C C . GLY A 1 207 ? 5.713 6.009 -13.244 1.00 80.81 207 GLY A C 1
ATOM 1674 O O . GLY A 1 207 ? 6.122 4.884 -12.943 1.00 80.81 207 GLY A O 1
ATOM 1675 N N . TYR A 1 208 ? 4.450 6.286 -13.544 1.00 85.12 208 TYR A N 1
ATOM 1676 C CA . TYR A 1 208 ? 3.436 5.269 -13.753 1.00 85.12 208 TYR A CA 1
ATOM 1677 C C . TYR A 1 208 ? 3.381 4.867 -15.227 1.00 85.12 208 TYR A C 1
ATOM 1679 O O . TYR A 1 208 ? 3.353 5.721 -16.109 1.00 85.12 208 TYR A O 1
ATOM 1687 N N . TYR A 1 209 ? 3.356 3.561 -15.456 1.00 91.06 209 TYR A N 1
ATOM 1688 C CA . TYR A 1 209 ? 3.264 2.921 -16.756 1.00 91.06 209 TYR A CA 1
ATOM 1689 C C . TYR A 1 209 ? 2.129 1.903 -16.722 1.00 91.06 209 TYR A C 1
ATOM 1691 O O . TYR A 1 209 ? 2.037 1.115 -15.781 1.00 91.06 209 TYR A O 1
ATOM 1699 N N . THR A 1 210 ? 1.289 1.914 -17.756 1.00 88.88 210 THR A N 1
ATOM 1700 C CA . THR A 1 210 ? 0.134 1.014 -17.893 1.00 88.88 210 THR A CA 1
ATOM 1701 C C . THR A 1 210 ? 0.482 -0.291 -18.601 1.00 88.88 210 THR A C 1
ATOM 1703 O O . THR A 1 210 ? -0.103 -1.327 -18.302 1.00 88.88 210 THR A O 1
ATOM 1706 N N . THR A 1 211 ? 1.437 -0.264 -19.534 1.00 92.81 211 THR A N 1
ATOM 1707 C CA . THR A 1 211 ? 1.797 -1.416 -20.369 1.00 92.81 211 THR A CA 1
ATOM 1708 C C . THR A 1 211 ? 3.307 -1.619 -20.432 1.00 92.81 211 THR A C 1
ATOM 1710 O O . THR A 1 211 ? 4.088 -0.679 -20.274 1.00 92.81 211 THR A O 1
ATOM 1713 N N . ILE A 1 212 ? 3.725 -2.858 -20.715 1.00 93.56 212 ILE A N 1
ATOM 1714 C CA . ILE A 1 212 ? 5.137 -3.194 -20.958 1.00 93.56 212 ILE A CA 1
ATOM 1715 C C . ILE A 1 212 ? 5.683 -2.429 -22.167 1.00 93.56 212 ILE A C 1
ATOM 1717 O O . ILE A 1 212 ? 6.807 -1.940 -22.113 1.00 93.56 212 ILE A O 1
ATOM 1721 N N . ALA A 1 213 ? 4.879 -2.259 -23.221 1.00 93.50 213 ALA A N 1
ATOM 1722 C CA . ALA A 1 213 ? 5.261 -1.485 -24.400 1.00 93.50 213 ALA A CA 1
ATOM 1723 C C . ALA A 1 213 ? 5.636 -0.037 -24.037 1.00 93.50 213 ALA A C 1
ATOM 1725 O O . ALA A 1 213 ? 6.696 0.432 -24.433 1.00 93.50 213 ALA A O 1
ATOM 1726 N N . ALA A 1 214 ? 4.853 0.633 -23.183 1.00 94.88 214 ALA A N 1
ATOM 1727 C CA . ALA A 1 214 ? 5.161 1.996 -22.747 1.00 94.88 214 ALA A CA 1
ATOM 1728 C C . ALA A 1 214 ? 6.478 2.089 -21.947 1.00 94.88 214 ALA A C 1
ATOM 1730 O O . ALA A 1 214 ? 7.199 3.085 -22.049 1.00 94.88 214 ALA A O 1
ATOM 1731 N N . VAL A 1 215 ? 6.805 1.052 -21.164 1.00 95.31 215 VAL A N 1
ATOM 1732 C CA . VAL A 1 215 ? 8.099 0.944 -20.468 1.00 95.31 215 VAL A CA 1
ATOM 1733 C C . VAL A 1 215 ? 9.233 0.770 -21.477 1.00 95.31 215 VAL A C 1
ATOM 1735 O O . VAL A 1 215 ? 10.236 1.478 -21.396 1.00 95.31 215 VAL A O 1
ATOM 1738 N N . VAL A 1 216 ? 9.065 -0.136 -22.443 1.00 95.06 216 VAL A N 1
ATOM 1739 C CA . VAL A 1 216 ? 10.032 -0.384 -23.521 1.00 95.06 216 VAL A CA 1
ATOM 1740 C C . VAL A 1 216 ? 10.280 0.886 -24.340 1.00 95.06 216 VAL A C 1
ATOM 1742 O O . VAL A 1 216 ? 11.435 1.235 -24.565 1.00 95.06 216 VAL A O 1
ATOM 1745 N N . ASP A 1 217 ? 9.239 1.642 -24.684 1.00 95.75 217 ASP A N 1
ATOM 1746 C CA . ASP A 1 217 ? 9.361 2.915 -25.400 1.00 95.75 217 ASP A CA 1
ATOM 1747 C C . ASP A 1 217 ? 10.137 3.964 -24.598 1.00 95.75 217 ASP A C 1
ATOM 1749 O O . ASP A 1 217 ? 10.960 4.697 -25.146 1.00 95.75 217 ASP A O 1
ATOM 1753 N N . ALA A 1 218 ? 9.899 4.050 -23.286 1.00 96.06 218 ALA A N 1
ATOM 1754 C CA . ALA A 1 218 ? 10.638 4.966 -22.425 1.00 96.06 218 ALA A CA 1
ATOM 1755 C C . ALA A 1 218 ? 12.119 4.589 -22.303 1.00 96.06 218 ALA A C 1
ATOM 1757 O O . ALA A 1 218 ? 12.971 5.478 -22.297 1.00 96.06 218 ALA A O 1
ATOM 1758 N N . ILE A 1 219 ? 12.427 3.291 -22.245 1.00 95.56 219 ILE A N 1
ATOM 1759 C CA . ILE A 1 219 ? 13.804 2.793 -22.276 1.00 95.56 219 ILE A CA 1
ATOM 1760 C C . ILE A 1 219 ? 14.444 3.115 -23.628 1.00 95.56 219 ILE A C 1
ATOM 1762 O O . ILE A 1 219 ? 15.530 3.681 -23.654 1.00 95.56 219 ILE A O 1
ATOM 1766 N N . ASN A 1 220 ? 13.762 2.847 -24.741 1.00 95.62 220 ASN A N 1
ATOM 1767 C CA . ASN A 1 220 ? 14.272 3.123 -26.085 1.00 95.62 220 ASN A CA 1
ATOM 1768 C C . ASN A 1 220 ? 14.550 4.612 -26.312 1.00 95.62 220 ASN A C 1
ATOM 1770 O O . ASN A 1 220 ? 15.585 4.954 -26.875 1.00 95.62 220 ASN A O 1
ATOM 1774 N N . ARG A 1 221 ? 13.689 5.509 -25.808 1.00 95.00 221 ARG A N 1
ATOM 1775 C CA . ARG A 1 221 ? 13.958 6.957 -25.813 1.00 95.00 221 ARG A CA 1
ATOM 1776 C C . ARG A 1 221 ? 15.214 7.319 -25.019 1.00 95.00 221 ARG A C 1
ATOM 1778 O O . ARG A 1 221 ? 15.964 8.188 -25.445 1.00 95.00 221 ARG A O 1
ATOM 1785 N N . ALA A 1 222 ? 15.446 6.664 -23.881 1.00 93.38 222 ALA A N 1
ATOM 1786 C CA . ALA A 1 222 ? 16.649 6.885 -23.083 1.00 93.38 222 ALA A CA 1
ATOM 1787 C C . ALA A 1 222 ? 17.914 6.345 -23.772 1.00 93.38 222 ALA A C 1
ATOM 1789 O O . ALA A 1 222 ? 18.960 6.976 -23.679 1.00 93.38 222 ALA A O 1
ATOM 1790 N N . ILE A 1 223 ? 17.814 5.217 -24.484 1.00 92.06 223 ILE A N 1
ATOM 1791 C CA . ILE A 1 223 ? 18.917 4.661 -25.281 1.00 92.06 223 ILE A CA 1
ATOM 1792 C C . ILE A 1 223 ? 19.256 5.593 -26.450 1.00 92.06 223 ILE A C 1
ATOM 1794 O O . ILE A 1 223 ? 20.419 5.923 -26.634 1.00 92.06 223 ILE A O 1
ATOM 1798 N N . ALA A 1 224 ? 18.250 6.078 -27.185 1.00 90.88 224 ALA A N 1
ATOM 1799 C CA . ALA A 1 224 ? 18.441 6.979 -28.325 1.00 90.88 224 ALA A CA 1
ATOM 1800 C C . ALA A 1 224 ? 19.064 8.337 -27.949 1.00 90.88 224 ALA A C 1
ATOM 1802 O O . ALA A 1 224 ? 19.623 9.012 -28.806 1.00 90.88 224 ALA A O 1
ATOM 1803 N N . GLY A 1 225 ? 18.969 8.743 -26.679 1.00 87.44 225 GLY A N 1
ATOM 1804 C CA . GLY A 1 225 ? 19.639 9.938 -26.160 1.00 87.44 225 GLY A CA 1
ATOM 1805 C C . GLY A 1 225 ? 21.141 9.761 -25.907 1.00 87.44 225 GLY A C 1
ATOM 1806 O O . GLY A 1 225 ? 21.792 10.720 -25.504 1.00 87.44 225 GLY A O 1
ATOM 1807 N N . VAL A 1 226 ? 21.685 8.556 -26.102 1.00 87.12 226 VAL A N 1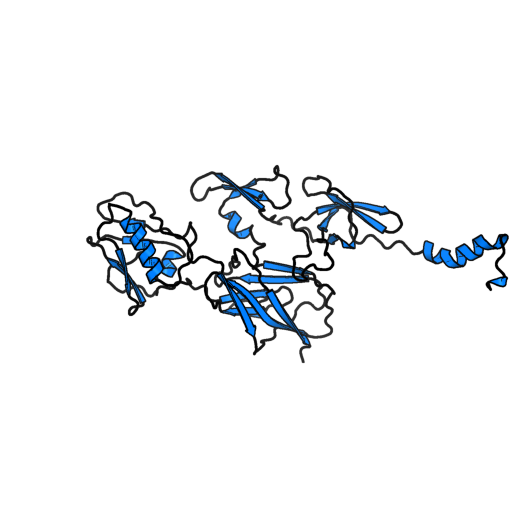
ATOM 1808 C CA . VAL A 1 226 ? 23.112 8.252 -25.977 1.00 87.12 226 VAL A CA 1
ATOM 1809 C C . VAL A 1 226 ? 23.665 7.977 -27.374 1.00 87.12 226 VAL A C 1
ATOM 1811 O O . VAL A 1 226 ? 23.288 6.989 -28.001 1.00 87.12 226 VAL A O 1
ATOM 1814 N N . GLU A 1 227 ? 24.560 8.841 -27.855 1.00 80.94 227 GLU A N 1
ATOM 1815 C CA . GLU A 1 227 ? 25.112 8.781 -29.222 1.00 80.94 227 GLU A CA 1
ATOM 1816 C C . GLU A 1 227 ? 25.755 7.418 -29.542 1.00 80.94 227 GLU A C 1
ATOM 1818 O O . GLU A 1 227 ? 25.545 6.862 -30.619 1.00 80.94 227 GLU A O 1
ATOM 1823 N N . ASP A 1 228 ? 26.443 6.833 -28.560 1.00 79.25 228 ASP A N 1
ATOM 1824 C CA . ASP A 1 228 ? 27.144 5.546 -28.654 1.00 79.25 228 ASP A CA 1
ATOM 1825 C C . ASP A 1 228 ? 26.223 4.320 -28.813 1.00 79.25 228 ASP A C 1
ATOM 1827 O O . ASP A 1 228 ? 26.690 3.221 -29.113 1.00 79.25 228 ASP A O 1
ATOM 1831 N N . TYR A 1 229 ? 24.912 4.462 -28.593 1.00 83.81 229 TYR A N 1
ATOM 1832 C CA . TYR A 1 229 ? 23.959 3.343 -28.621 1.00 83.81 229 TYR A CA 1
ATOM 1833 C C . TYR A 1 229 ? 23.090 3.308 -29.882 1.00 83.81 229 TYR A C 1
ATOM 1835 O O . TYR A 1 229 ? 21.977 2.768 -29.876 1.00 83.81 229 TYR A O 1
ATOM 1843 N N . ALA A 1 230 ? 23.605 3.846 -30.989 1.00 80.88 230 ALA A N 1
ATOM 1844 C CA . ALA A 1 230 ? 22.955 3.765 -32.289 1.00 80.88 230 ALA A CA 1
ATOM 1845 C C . ALA A 1 230 ? 22.578 2.311 -32.644 1.00 80.88 230 ALA A C 1
ATOM 1847 O O . ALA A 1 230 ? 23.368 1.379 -32.500 1.00 80.88 230 ALA A O 1
ATOM 1848 N N . ASN A 1 231 ? 21.352 2.111 -33.138 1.00 86.19 231 ASN A N 1
ATOM 1849 C CA . ASN A 1 231 ? 20.797 0.803 -33.522 1.00 86.19 231 ASN A CA 1
ATOM 1850 C C . ASN A 1 231 ? 20.613 -0.216 -32.378 1.00 86.19 231 ASN A C 1
ATOM 1852 O O . ASN A 1 231 ? 20.325 -1.385 -32.651 1.00 86.19 231 ASN A O 1
ATOM 1856 N N . ILE A 1 232 ? 20.724 0.207 -31.116 1.00 89.19 232 ILE A N 1
ATOM 1857 C CA . ILE A 1 232 ? 20.384 -0.612 -29.950 1.00 89.19 232 ILE A CA 1
ATOM 1858 C C . ILE A 1 232 ? 18.985 -0.230 -29.466 1.00 89.19 232 ILE A C 1
ATOM 1860 O O . ILE A 1 232 ? 18.711 0.932 -29.183 1.00 89.19 232 ILE A O 1
ATOM 1864 N N . TYR A 1 233 ? 18.080 -1.200 -29.359 1.00 91.81 233 TYR A N 1
ATOM 1865 C CA . TYR A 1 233 ? 16.736 -0.968 -28.830 1.00 91.81 233 TYR A CA 1
ATOM 1866 C C . TYR A 1 233 ? 16.082 -2.257 -28.330 1.00 91.81 233 TYR A C 1
ATOM 1868 O O . TYR A 1 233 ? 16.413 -3.370 -28.741 1.00 91.81 233 TYR A O 1
ATOM 1876 N N . LEU A 1 234 ? 15.129 -2.103 -27.421 1.00 92.00 234 LEU A N 1
ATOM 1877 C CA . LEU A 1 234 ? 14.285 -3.172 -26.916 1.00 92.00 234 LEU A CA 1
ATOM 1878 C C . LEU A 1 234 ? 13.015 -3.314 -27.760 1.00 92.00 234 LEU A C 1
ATOM 1880 O O . LEU A 1 234 ? 12.456 -2.334 -28.251 1.00 92.00 234 LEU A O 1
ATOM 1884 N N . VAL A 1 235 ? 12.530 -4.545 -27.891 1.00 90.69 235 VAL A N 1
ATOM 1885 C CA . VAL A 1 235 ? 11.275 -4.882 -28.571 1.00 90.69 235 VAL A CA 1
ATOM 1886 C C . VAL A 1 235 ? 10.451 -5.780 -27.664 1.00 90.69 235 VAL A C 1
ATOM 1888 O O . VAL A 1 235 ? 10.932 -6.829 -27.239 1.00 90.69 235 VAL A O 1
ATOM 1891 N N . SER A 1 236 ? 9.208 -5.395 -27.384 1.00 90.12 236 SER A N 1
ATOM 1892 C CA . SER A 1 236 ? 8.243 -6.260 -26.705 1.00 90.12 236 SER A CA 1
ATOM 1893 C C . SER A 1 236 ? 7.498 -7.124 -27.719 1.00 90.12 236 SER A C 1
ATOM 1895 O O . SER A 1 236 ? 6.872 -6.604 -28.640 1.00 90.12 236 SER A O 1
ATOM 1897 N N . ASP A 1 237 ? 7.526 -8.434 -27.516 1.00 87.50 237 ASP A N 1
ATOM 1898 C CA . ASP A 1 237 ? 6.699 -9.407 -28.216 1.00 87.50 237 ASP A CA 1
ATOM 1899 C C . ASP A 1 237 ? 5.545 -9.828 -27.300 1.00 87.50 237 ASP A C 1
ATOM 1901 O O . ASP A 1 237 ? 5.739 -10.527 -26.301 1.00 87.50 237 ASP A O 1
ATOM 1905 N N . ASN A 1 238 ? 4.335 -9.383 -27.639 1.00 83.88 238 ASN A N 1
ATOM 1906 C CA . ASN A 1 238 ? 3.133 -9.683 -26.863 1.00 83.88 238 ASN A CA 1
ATOM 1907 C C . ASN A 1 238 ? 2.672 -11.138 -27.027 1.00 83.88 238 ASN A C 1
ATOM 1909 O O . ASN A 1 238 ? 2.042 -11.667 -26.114 1.00 83.88 238 ASN A O 1
ATOM 1913 N N . VAL A 1 239 ? 2.992 -11.786 -28.153 1.00 84.81 239 VAL A N 1
ATOM 1914 C CA . VAL A 1 239 ? 2.594 -13.174 -28.433 1.00 84.81 239 VAL A CA 1
ATOM 1915 C C . VAL A 1 239 ? 3.454 -14.124 -27.614 1.00 84.81 239 VAL A C 1
ATOM 1917 O O . VAL A 1 239 ? 2.936 -14.978 -26.901 1.00 84.81 239 VAL A O 1
ATOM 1920 N N . ARG A 1 240 ? 4.776 -13.930 -27.653 1.00 82.75 240 ARG A N 1
ATOM 1921 C CA . ARG A 1 240 ? 5.719 -14.714 -26.840 1.00 82.75 240 ARG A CA 1
ATOM 1922 C C . ARG A 1 240 ? 5.743 -14.272 -25.380 1.00 82.75 240 ARG A C 1
ATOM 1924 O O . ARG A 1 240 ? 6.298 -14.979 -24.547 1.00 82.75 240 ARG A O 1
ATOM 1931 N N . ARG A 1 241 ? 5.145 -13.113 -25.069 1.00 86.12 241 ARG A N 1
ATOM 1932 C CA . ARG A 1 241 ? 5.227 -12.433 -23.769 1.00 86.12 241 ARG A CA 1
ATOM 1933 C C . ARG A 1 241 ? 6.686 -12.289 -23.343 1.00 86.12 241 ARG A C 1
ATOM 1935 O O . ARG A 1 241 ? 7.087 -12.799 -22.302 1.00 86.12 241 ARG A O 1
ATOM 1942 N N . LYS A 1 242 ? 7.488 -11.617 -24.172 1.00 86.62 242 LYS A N 1
ATOM 1943 C CA . LYS A 1 242 ? 8.929 -11.409 -23.953 1.00 86.62 242 LYS A CA 1
ATOM 1944 C C . LYS A 1 242 ? 9.367 -10.012 -24.355 1.00 86.62 242 LYS A C 1
ATOM 1946 O O . LYS A 1 242 ? 8.748 -9.375 -25.200 1.00 86.62 242 LYS A O 1
ATOM 1951 N N . VAL A 1 243 ? 10.473 -9.560 -23.774 1.00 88.69 243 VAL A N 1
ATOM 1952 C CA . VAL A 1 243 ? 11.205 -8.377 -24.233 1.00 88.69 243 VAL A CA 1
ATOM 1953 C C . VAL A 1 243 ? 12.551 -8.840 -24.776 1.00 88.69 243 VAL A C 1
ATOM 1955 O O . VAL A 1 243 ? 13.262 -9.593 -24.116 1.00 88.69 243 VAL A O 1
ATOM 1958 N N . PHE A 1 244 ? 12.894 -8.398 -25.980 1.00 87.12 244 PHE A N 1
ATOM 1959 C CA . PHE A 1 244 ? 14.125 -8.756 -26.673 1.00 87.12 244 PHE A CA 1
ATOM 1960 C C . PHE A 1 244 ? 14.999 -7.533 -26.891 1.00 87.12 244 PHE A C 1
ATOM 1962 O O . PHE A 1 244 ? 14.497 -6.445 -27.164 1.00 87.12 244 PHE A O 1
ATOM 1969 N N . LEU A 1 245 ? 16.312 -7.737 -26.845 1.00 89.25 245 LEU A N 1
ATOM 1970 C CA . LEU A 1 245 ? 17.290 -6.747 -27.274 1.00 89.25 245 LEU A CA 1
ATOM 1971 C C . LEU A 1 245 ? 17.580 -6.934 -28.765 1.00 89.25 245 LEU A C 1
ATOM 1973 O O . LEU A 1 245 ? 17.934 -8.034 -29.199 1.00 89.25 245 LEU A O 1
ATOM 1977 N N . LYS A 1 246 ? 17.461 -5.857 -29.536 1.00 89.50 246 LYS A N 1
ATOM 1978 C CA . LYS A 1 246 ? 18.005 -5.746 -30.887 1.00 89.50 246 LYS A CA 1
ATOM 1979 C C . LYS A 1 246 ? 19.232 -4.845 -30.828 1.00 89.50 246 LYS A C 1
ATOM 1981 O O . LYS A 1 246 ? 19.148 -3.719 -30.354 1.00 89.50 246 LYS A O 1
ATOM 1986 N N . ALA A 1 247 ? 20.361 -5.381 -31.266 1.00 87.06 247 ALA A N 1
ATOM 1987 C CA . ALA A 1 247 ? 21.648 -4.703 -31.300 1.00 87.06 247 ALA A CA 1
ATOM 1988 C C . ALA A 1 247 ? 22.465 -5.242 -32.489 1.00 87.06 247 ALA A C 1
ATOM 1990 O O . ALA A 1 247 ? 22.244 -6.395 -32.887 1.00 87.06 247 ALA A O 1
ATOM 1991 N N . PRO A 1 248 ? 23.381 -4.442 -33.061 1.00 83.50 248 PRO A N 1
ATOM 1992 C CA . PRO A 1 248 ? 24.245 -4.887 -34.149 1.00 83.50 248 PRO A CA 1
ATOM 1993 C C . PRO A 1 248 ? 25.210 -5.985 -33.676 1.00 83.50 248 PRO A C 1
ATOM 1995 O O . PRO A 1 248 ? 25.197 -7.094 -34.222 1.00 83.50 248 PRO A O 1
ATOM 1998 N N . GLU A 1 249 ? 25.968 -5.728 -32.608 1.00 80.19 249 GLU A N 1
ATOM 1999 C CA . GLU A 1 249 ? 26.972 -6.656 -32.080 1.00 80.19 249 GLU A CA 1
ATOM 2000 C C . GLU A 1 249 ? 26.344 -7.823 -31.296 1.00 80.19 249 GLU A C 1
ATOM 2002 O O . GLU A 1 249 ? 25.262 -7.722 -30.707 1.00 80.19 249 GLU A O 1
ATOM 2007 N N . LEU A 1 250 ? 27.007 -8.984 -31.321 1.00 74.75 250 LEU A N 1
ATOM 2008 C CA . LEU A 1 250 ? 26.519 -10.210 -30.673 1.00 74.75 250 LEU A CA 1
ATOM 2009 C C . LEU A 1 250 ? 26.750 -10.225 -29.159 1.00 74.75 250 LEU A C 1
ATOM 2011 O O . LEU A 1 250 ? 26.036 -10.922 -28.439 1.00 74.75 250 LEU A O 1
ATOM 2015 N N . ASP A 1 251 ? 27.726 -9.473 -28.664 1.00 80.25 251 ASP A N 1
ATOM 2016 C CA . ASP A 1 251 ? 28.099 -9.438 -27.253 1.00 80.25 251 ASP A CA 1
ATOM 2017 C C . ASP A 1 251 ? 27.426 -8.291 -26.478 1.00 80.25 251 ASP A C 1
ATOM 2019 O O . ASP A 1 251 ? 27.585 -8.201 -25.257 1.00 80.25 251 ASP A O 1
ATOM 2023 N N . THR A 1 252 ? 26.622 -7.459 -27.155 1.00 84.25 252 THR A N 1
ATOM 2024 C CA . THR A 1 252 ? 25.850 -6.390 -26.516 1.00 84.25 252 THR A CA 1
ATOM 2025 C C . THR A 1 252 ? 24.854 -6.972 -25.516 1.00 84.25 252 THR A C 1
ATOM 2027 O O . THR A 1 252 ? 24.033 -7.830 -25.849 1.00 84.25 252 THR A O 1
ATOM 2030 N N . ARG A 1 253 ? 24.885 -6.480 -24.274 1.00 85.06 253 ARG A N 1
ATOM 2031 C CA . ARG A 1 253 ? 24.003 -6.941 -23.192 1.00 85.06 253 ARG A CA 1
ATOM 2032 C C . ARG A 1 253 ? 23.311 -5.772 -22.519 1.00 85.06 253 ARG A C 1
ATOM 2034 O O . ARG A 1 253 ? 23.965 -4.870 -22.004 1.00 85.06 253 ARG A O 1
ATOM 2041 N N . PHE A 1 254 ? 21.989 -5.854 -22.429 1.00 88.75 254 PHE A N 1
ATOM 2042 C CA . PHE A 1 254 ? 21.191 -4.990 -21.569 1.00 88.75 254 PHE A CA 1
ATOM 2043 C C . PHE A 1 254 ? 21.035 -5.660 -20.205 1.00 88.75 254 PHE A C 1
ATOM 2045 O O . PHE A 1 254 ? 20.535 -6.780 -20.106 1.00 88.75 254 PHE A O 1
ATOM 2052 N N . THR A 1 255 ? 21.452 -4.977 -19.148 1.00 87.69 255 THR A N 1
ATOM 2053 C CA . THR A 1 255 ? 21.406 -5.461 -17.766 1.00 87.69 255 THR A CA 1
ATOM 2054 C C . THR A 1 255 ? 20.582 -4.503 -16.915 1.00 87.69 255 THR A C 1
ATOM 2056 O O . THR A 1 255 ? 20.694 -3.282 -17.022 1.00 87.69 255 THR A O 1
ATOM 2059 N N . CYS A 1 256 ? 19.732 -5.057 -16.063 1.00 87.81 256 CYS A N 1
ATOM 2060 C CA . CYS A 1 256 ? 18.931 -4.308 -15.105 1.00 87.81 256 CYS A CA 1
ATOM 2061 C C . CYS A 1 256 ? 18.753 -5.144 -13.841 1.00 87.81 256 CYS A C 1
ATOM 2063 O O . CYS A 1 256 ? 19.010 -6.347 -13.851 1.00 87.81 256 CYS A O 1
ATOM 2065 N N . THR A 1 257 ? 18.346 -4.508 -12.747 1.00 86.12 257 THR A N 1
ATOM 2066 C CA . THR A 1 257 ? 18.213 -5.170 -11.447 1.00 86.12 257 THR A CA 1
ATOM 2067 C C . THR A 1 257 ? 16.903 -4.792 -10.763 1.00 86.12 257 THR A C 1
ATOM 2069 O O . THR A 1 257 ? 16.224 -3.829 -11.134 1.00 86.12 257 THR A O 1
ATOM 2072 N N . GLY A 1 258 ? 16.526 -5.574 -9.750 1.00 86.44 258 GLY A N 1
ATOM 2073 C CA . GLY A 1 258 ? 15.397 -5.268 -8.875 1.00 86.44 258 GLY A CA 1
ATOM 2074 C C . GLY A 1 258 ? 14.053 -5.273 -9.604 1.00 86.44 258 GLY A C 1
ATOM 2075 O O . GLY A 1 258 ? 13.715 -6.222 -10.311 1.00 86.44 258 GLY A O 1
ATOM 2076 N N . LYS A 1 259 ? 13.256 -4.216 -9.414 1.00 87.19 259 LYS A N 1
ATOM 2077 C CA . LYS A 1 259 ? 11.894 -4.136 -9.959 1.00 87.19 259 LYS A CA 1
ATOM 2078 C C . LYS A 1 259 ? 11.866 -4.112 -11.487 1.00 87.19 259 LYS A C 1
ATOM 2080 O O . LYS A 1 259 ? 11.038 -4.794 -12.077 1.00 87.19 259 LYS A O 1
ATOM 2085 N N . LEU A 1 260 ? 12.784 -3.389 -12.134 1.00 90.25 260 LEU A N 1
ATOM 2086 C CA . LEU A 1 260 ? 12.843 -3.317 -13.601 1.00 90.25 260 LEU A CA 1
ATOM 2087 C C . LEU A 1 260 ? 13.065 -4.689 -14.232 1.00 90.25 260 LEU A C 1
ATOM 2089 O O . LEU A 1 260 ? 12.400 -5.046 -15.198 1.00 90.25 260 LEU A O 1
ATOM 2093 N N . GLN A 1 261 ? 13.943 -5.476 -13.627 1.00 89.62 261 GLN A N 1
ATOM 2094 C CA . GLN A 1 261 ? 14.234 -6.831 -14.059 1.00 89.62 261 GLN A CA 1
ATOM 2095 C C . GLN A 1 261 ? 12.990 -7.737 -14.020 1.00 89.62 261 GLN A C 1
ATOM 2097 O O . GLN A 1 261 ? 12.738 -8.475 -14.975 1.00 89.62 261 GLN A O 1
ATOM 2102 N N . ARG A 1 262 ? 12.194 -7.645 -12.946 1.00 88.62 262 ARG A N 1
ATOM 2103 C CA . ARG A 1 262 ? 10.925 -8.379 -12.804 1.00 88.62 262 ARG A CA 1
ATOM 2104 C C . ARG A 1 262 ? 9.886 -7.888 -13.809 1.00 88.62 262 ARG A C 1
ATOM 2106 O O . ARG A 1 262 ? 9.214 -8.704 -14.428 1.00 88.62 262 ARG A O 1
ATOM 2113 N N . VAL A 1 263 ? 9.805 -6.570 -14.023 1.00 92.00 263 VAL A N 1
ATOM 2114 C CA . VAL A 1 263 ? 8.865 -5.977 -14.985 1.00 92.00 263 VAL A CA 1
ATOM 2115 C C . VAL A 1 263 ? 9.154 -6.418 -16.413 1.00 92.00 263 VAL A C 1
ATOM 2117 O O . VAL A 1 263 ? 8.227 -6.750 -17.145 1.00 92.00 263 VAL A O 1
ATOM 2120 N N . LEU A 1 264 ? 10.425 -6.470 -16.808 1.00 90.94 264 LEU A N 1
ATOM 2121 C CA . LEU A 1 264 ? 10.825 -6.911 -18.145 1.00 90.94 264 LEU A CA 1
ATOM 2122 C C . LEU A 1 264 ? 10.846 -8.440 -18.302 1.00 90.94 264 LEU A C 1
ATOM 2124 O O . LEU A 1 264 ? 11.029 -8.909 -19.421 1.00 90.94 264 LEU A O 1
ATOM 2128 N N . GLY A 1 265 ? 10.662 -9.208 -17.221 1.00 87.81 265 GLY A N 1
ATOM 2129 C CA . GLY A 1 265 ? 10.687 -10.672 -17.258 1.00 87.81 265 GLY A CA 1
ATOM 2130 C C . GLY A 1 265 ? 12.059 -11.218 -17.648 1.00 87.81 265 GLY A C 1
ATOM 2131 O O . GLY A 1 265 ? 12.174 -11.932 -18.640 1.00 87.81 265 GLY A O 1
ATOM 2132 N N . THR A 1 266 ? 13.106 -10.822 -16.916 1.00 81.62 266 THR A N 1
ATOM 2133 C CA . THR A 1 266 ? 14.487 -11.256 -17.194 1.00 81.62 266 THR A CA 1
ATOM 2134 C C . THR A 1 266 ? 15.215 -11.723 -15.935 1.00 81.62 266 THR A C 1
ATOM 2136 O O . THR A 1 266 ? 14.976 -11.205 -14.849 1.00 81.62 266 THR A O 1
ATOM 2139 N N . VAL A 1 267 ? 16.142 -12.680 -16.044 1.00 71.19 267 VAL A N 1
ATOM 2140 C CA . VAL A 1 267 ? 16.873 -13.229 -14.875 1.00 71.19 267 VAL A CA 1
ATOM 2141 C C . VAL A 1 267 ? 18.249 -12.584 -14.629 1.00 71.19 267 VAL A C 1
ATOM 2143 O O . VAL A 1 267 ? 18.691 -12.511 -13.484 1.00 71.19 267 VAL A O 1
ATOM 2146 N N . GLN A 1 268 ? 18.938 -12.081 -15.659 1.00 68.31 268 GLN A N 1
ATOM 2147 C CA . GLN A 1 268 ? 20.246 -11.405 -15.499 1.00 68.31 268 GLN A CA 1
ATOM 2148 C C . GLN A 1 268 ? 20.485 -10.298 -16.530 1.00 68.31 268 GLN A C 1
ATOM 2150 O O . GLN A 1 268 ? 20.982 -9.220 -16.208 1.00 68.31 268 GLN A O 1
ATOM 2155 N N . HIS A 1 269 ? 20.165 -10.576 -17.789 1.00 68.25 269 HIS A N 1
ATOM 2156 C CA . HIS A 1 269 ? 20.275 -9.646 -18.904 1.00 68.25 269 HIS A CA 1
ATOM 2157 C C . HIS A 1 269 ? 19.174 -9.951 -19.913 1.00 68.25 269 HIS A C 1
ATOM 2159 O O . HIS A 1 269 ? 18.763 -11.106 -20.050 1.00 68.25 269 HIS A O 1
ATOM 2165 N N . VAL A 1 270 ? 18.712 -8.931 -20.635 1.00 61.56 270 VAL A N 1
ATOM 2166 C CA . VAL A 1 270 ? 17.815 -9.140 -21.774 1.00 61.56 270 VAL A CA 1
ATOM 2167 C C . VAL A 1 270 ? 18.634 -9.814 -22.873 1.00 61.56 270 VAL A C 1
ATOM 2169 O O . VAL A 1 270 ? 19.638 -9.267 -23.336 1.00 61.56 270 VAL A O 1
ATOM 2172 N N . LYS A 1 271 ? 18.231 -11.026 -23.261 1.00 65.25 271 LYS A N 1
ATOM 2173 C CA . LYS A 1 271 ? 18.905 -11.810 -24.302 1.00 65.25 271 LYS A CA 1
ATOM 2174 C C . LYS A 1 271 ? 18.415 -11.394 -25.694 1.00 65.25 271 LYS A C 1
ATOM 2176 O O . LYS A 1 271 ? 17.267 -10.988 -25.883 1.00 65.25 271 LYS A O 1
ATOM 2181 N N . ARG A 1 272 ? 19.301 -11.494 -26.687 1.00 66.12 272 ARG A N 1
ATOM 2182 C CA . ARG A 1 272 ? 18.992 -11.242 -28.101 1.00 66.12 272 ARG A CA 1
ATOM 2183 C C . ARG A 1 272 ? 18.236 -12.439 -28.666 1.00 66.12 272 ARG A C 1
ATOM 2185 O O . ARG A 1 272 ? 18.832 -13.500 -28.743 1.00 66.12 272 ARG A O 1
ATOM 2192 N N . GLN A 1 273 ? 16.962 -12.265 -29.034 1.00 58.50 273 GLN A N 1
ATOM 2193 C CA . GLN A 1 273 ? 16.128 -13.159 -29.873 1.00 58.50 273 GLN A CA 1
ATOM 2194 C C . GLN A 1 273 ? 16.212 -14.694 -29.658 1.00 58.50 273 GLN A C 1
ATOM 2196 O O . GLN A 1 273 ? 15.740 -15.453 -30.499 1.00 58.50 273 GLN A O 1
ATOM 2201 N N . VAL A 1 274 ? 16.744 -15.166 -28.534 1.00 58.09 274 VAL A N 1
ATOM 2202 C CA . VAL A 1 274 ? 16.817 -16.578 -28.147 1.00 58.09 274 VAL A CA 1
ATOM 2203 C C . VAL A 1 274 ? 15.979 -16.733 -26.887 1.00 58.09 274 VAL A C 1
ATOM 2205 O O . VAL A 1 274 ? 16.111 -15.928 -25.962 1.00 58.09 274 VAL A O 1
ATOM 2208 N N . ASP A 1 275 ? 15.120 -17.751 -26.858 1.00 57.09 275 ASP A N 1
ATOM 2209 C CA . ASP A 1 275 ? 14.209 -18.021 -25.745 1.00 57.09 275 ASP A CA 1
ATOM 2210 C C . ASP A 1 275 ? 14.765 -19.126 -24.830 1.00 57.09 275 ASP A C 1
ATOM 2212 O O . ASP A 1 275 ? 14.749 -20.300 -25.203 1.00 57.09 275 ASP A O 1
ATOM 2216 N N . PRO A 1 276 ? 15.332 -18.762 -23.662 1.00 53.53 276 PRO A N 1
ATOM 2217 C CA . PRO A 1 276 ? 15.503 -19.742 -22.592 1.00 53.53 276 PRO A CA 1
ATOM 2218 C C . PRO A 1 276 ? 15.135 -19.206 -21.194 1.00 53.53 276 PRO A C 1
ATOM 2220 O O . PRO A 1 276 ? 15.541 -19.806 -20.201 1.00 53.53 276 PRO A O 1
ATOM 2223 N N . ASP A 1 277 ? 14.473 -18.048 -21.068 1.00 61.81 277 ASP A N 1
ATOM 2224 C CA . ASP A 1 277 ? 14.130 -17.495 -19.746 1.00 61.81 277 ASP A CA 1
ATOM 2225 C C . ASP A 1 277 ? 12.718 -17.959 -19.336 1.00 61.81 277 ASP A C 1
ATOM 2227 O O . ASP A 1 277 ? 11.777 -17.726 -20.091 1.00 61.81 277 ASP A O 1
ATOM 2231 N N . PRO A 1 278 ? 12.508 -18.600 -18.174 1.00 69.75 278 PRO A N 1
ATOM 2232 C CA . PRO A 1 278 ? 11.169 -19.013 -17.746 1.00 69.75 278 PRO A CA 1
ATOM 2233 C C . PRO A 1 278 ? 10.261 -17.831 -17.366 1.00 69.75 278 PRO A C 1
ATOM 2235 O O . PRO A 1 278 ? 9.050 -18.002 -17.235 1.00 69.75 278 PRO A O 1
ATOM 2238 N N . THR A 1 279 ? 10.809 -16.627 -17.171 1.00 81.38 279 THR A N 1
ATOM 2239 C CA . THR A 1 279 ? 10.050 -15.490 -16.632 1.00 81.38 279 THR A CA 1
ATOM 2240 C C . THR A 1 279 ? 9.339 -14.681 -17.719 1.00 81.38 279 THR A C 1
ATOM 2242 O O . THR A 1 279 ? 9.847 -14.495 -18.824 1.00 81.38 279 THR A O 1
ATOM 2245 N N . CYS A 1 280 ? 8.119 -14.220 -17.433 1.00 86.38 280 CYS A N 1
ATOM 2246 C CA . CYS A 1 280 ? 7.330 -13.374 -18.334 1.00 86.38 280 CYS A CA 1
ATOM 2247 C C . CYS A 1 280 ? 7.316 -11.923 -17.821 1.00 86.38 280 CYS A C 1
ATOM 2249 O O . CYS A 1 280 ? 7.272 -11.734 -16.604 1.00 86.38 280 CYS A O 1
ATOM 2251 N N . PRO A 1 281 ? 7.298 -10.908 -18.707 1.00 89.62 281 PRO A N 1
ATOM 2252 C CA . PRO A 1 281 ? 7.110 -9.517 -18.327 1.00 89.62 281 PRO A CA 1
ATOM 2253 C C . PRO A 1 281 ? 5.807 -9.316 -17.552 1.00 89.62 281 PRO A C 1
ATOM 2255 O O . PRO A 1 281 ? 4.753 -9.844 -17.927 1.00 89.62 281 PRO A O 1
ATOM 2258 N N . ASP A 1 282 ? 5.888 -8.515 -16.496 1.00 90.69 282 ASP A N 1
ATOM 2259 C CA . ASP A 1 282 ? 4.775 -8.185 -15.613 1.00 90.69 282 ASP A CA 1
ATOM 2260 C C . ASP A 1 282 ? 4.865 -6.725 -15.156 1.00 90.69 282 ASP A C 1
ATOM 2262 O O . ASP A 1 282 ? 5.701 -6.369 -14.328 1.00 90.69 282 ASP A O 1
ATOM 2266 N N . ILE A 1 283 ? 3.942 -5.882 -15.626 1.00 91.25 283 ILE A N 1
ATOM 2267 C CA . ILE A 1 283 ? 3.919 -4.455 -15.287 1.00 91.25 283 ILE A CA 1
ATOM 2268 C C . ILE A 1 283 ? 3.761 -4.193 -13.782 1.00 91.25 283 ILE A C 1
ATOM 2270 O O . ILE A 1 283 ? 4.309 -3.220 -13.263 1.00 91.25 283 ILE A O 1
ATOM 2274 N N . ASN A 1 284 ? 3.065 -5.078 -13.069 1.00 88.50 284 ASN A N 1
ATOM 2275 C CA . ASN A 1 284 ? 2.837 -4.965 -11.634 1.00 88.50 284 ASN A CA 1
ATOM 2276 C C . ASN A 1 284 ? 3.955 -5.624 -10.819 1.00 88.50 284 ASN A C 1
ATOM 2278 O O . ASN A 1 284 ? 4.004 -5.440 -9.605 1.00 88.50 284 ASN A O 1
ATOM 2282 N N . SER A 1 285 ? 4.879 -6.358 -11.452 1.00 87.06 285 SER A N 1
ATOM 2283 C CA . SER A 1 285 ? 5.987 -7.047 -10.777 1.00 87.06 285 SER A CA 1
ATOM 2284 C C . SER A 1 285 ? 5.507 -7.922 -9.599 1.00 87.06 285 SER A C 1
ATOM 2286 O O . SER A 1 285 ? 6.118 -7.924 -8.526 1.00 87.06 285 SER A O 1
ATOM 2288 N N . GLY A 1 286 ? 4.397 -8.644 -9.770 1.00 85.19 286 GLY A N 1
ATOM 2289 C CA . GLY A 1 286 ? 3.799 -9.474 -8.721 1.00 85.19 286 GLY A CA 1
ATOM 2290 C C . GLY A 1 286 ? 2.930 -8.726 -7.702 1.00 85.19 286 GLY A C 1
ATOM 2291 O O . GLY A 1 286 ? 2.335 -9.370 -6.839 1.00 85.19 286 GLY A O 1
ATOM 2292 N N . PHE A 1 287 ? 2.817 -7.397 -7.783 1.00 87.44 287 PHE A N 1
ATOM 2293 C CA . PHE A 1 287 ? 2.012 -6.602 -6.857 1.00 87.44 287 PHE A CA 1
ATOM 2294 C C . PHE A 1 287 ? 0.534 -6.563 -7.276 1.00 87.44 287 PHE A C 1
ATOM 2296 O O . PHE A 1 287 ? 0.062 -5.614 -7.899 1.00 87.44 287 PHE A O 1
ATOM 2303 N N . TYR A 1 288 ? -0.196 -7.628 -6.939 1.00 89.69 288 TYR A N 1
ATOM 2304 C CA . TYR A 1 288 ? -1.618 -7.795 -7.278 1.00 89.69 288 TYR A CA 1
ATOM 2305 C C . TYR A 1 288 ? -2.551 -7.803 -6.074 1.00 89.69 288 TYR A C 1
ATOM 2307 O O . TYR A 1 288 ? -3.769 -7.758 -6.245 1.00 89.69 288 TYR A O 1
ATOM 2315 N N . THR A 1 289 ? -2.001 -7.894 -4.868 1.00 91.94 289 THR A N 1
ATOM 2316 C CA . THR A 1 289 ? -2.772 -8.197 -3.666 1.00 91.94 289 THR A CA 1
ATOM 2317 C C . THR A 1 289 ? -2.311 -7.318 -2.516 1.00 91.94 289 THR A C 1
ATOM 2319 O O . THR A 1 289 ? -1.116 -7.193 -2.261 1.00 91.94 289 THR A O 1
ATOM 2322 N N . LEU A 1 290 ? -3.280 -6.736 -1.817 1.00 91.44 290 LEU A N 1
ATOM 2323 C CA . LEU A 1 290 ? -3.121 -6.037 -0.552 1.00 91.44 290 LEU A CA 1
ATOM 2324 C C . LEU A 1 290 ? -3.528 -6.982 0.576 1.00 91.44 290 LEU A C 1
ATOM 2326 O O . LEU A 1 290 ? -4.632 -7.526 0.564 1.00 91.44 290 LEU A O 1
ATOM 2330 N N . TYR A 1 291 ? -2.671 -7.153 1.568 1.00 89.31 291 TYR A N 1
ATOM 2331 C CA . TYR A 1 291 ? -2.954 -7.950 2.754 1.00 89.31 291 TYR A CA 1
ATOM 2332 C C . TYR A 1 291 ? -3.347 -7.022 3.892 1.00 89.31 291 TYR A C 1
ATOM 2334 O O . TYR A 1 291 ? -2.540 -6.201 4.322 1.00 89.31 291 TYR A O 1
ATOM 2342 N N . VAL A 1 292 ? -4.590 -7.132 4.358 1.00 90.44 292 VAL A N 1
ATOM 2343 C CA . VAL A 1 292 ? -5.131 -6.298 5.433 1.00 90.44 292 VAL A CA 1
ATOM 2344 C C . VAL A 1 292 ? -5.051 -7.073 6.741 1.00 90.44 292 VAL A C 1
ATOM 2346 O O . VAL A 1 292 ? -5.755 -8.066 6.927 1.00 90.44 292 VAL A O 1
ATOM 2349 N N . TYR A 1 293 ? -4.211 -6.605 7.654 1.00 84.56 293 TYR A N 1
ATOM 2350 C CA . TYR A 1 293 ? -4.016 -7.148 8.994 1.00 84.56 293 TYR A CA 1
ATOM 2351 C C . TYR A 1 293 ? -4.683 -6.270 10.042 1.00 84.56 293 TYR A C 1
ATOM 2353 O O . TYR A 1 293 ? -4.878 -5.065 9.838 1.00 84.56 293 TYR A O 1
ATOM 2361 N N . ARG A 1 294 ? -5.016 -6.884 11.179 1.00 81.00 294 ARG A N 1
ATOM 2362 C CA . ARG A 1 294 ? -5.669 -6.191 12.285 1.00 81.00 294 ARG A CA 1
ATOM 2363 C C . ARG A 1 294 ? -5.326 -6.798 13.641 1.00 81.00 294 ARG A C 1
ATOM 2365 O O . ARG A 1 294 ? -5.376 -8.005 13.806 1.00 81.00 294 ARG A O 1
ATOM 2372 N N . ASP A 1 295 ? -5.087 -5.947 14.629 1.00 78.25 295 ASP A N 1
ATOM 2373 C CA . ASP A 1 295 ? -4.708 -6.314 16.003 1.00 78.25 295 ASP A CA 1
ATOM 2374 C C . ASP A 1 295 ? -5.752 -7.124 16.794 1.00 78.25 295 ASP A C 1
ATOM 2376 O O . ASP A 1 295 ? -5.383 -7.955 17.623 1.00 78.25 295 ASP A O 1
ATOM 2380 N N . ILE A 1 296 ? -7.050 -6.912 16.562 1.00 85.06 296 ILE A N 1
ATOM 2381 C CA . ILE A 1 296 ? -8.099 -7.655 17.288 1.00 85.06 296 ILE A CA 1
ATOM 2382 C C . ILE A 1 296 ? -8.436 -9.026 16.683 1.00 85.06 296 ILE A C 1
ATOM 2384 O O . ILE A 1 296 ? -9.311 -9.719 17.200 1.00 85.06 296 ILE A O 1
ATOM 2388 N N . VAL A 1 297 ? -7.837 -9.389 15.548 1.00 86.94 297 VAL A N 1
ATOM 2389 C CA . VAL A 1 297 ? -8.136 -10.646 14.850 1.00 86.94 297 VAL A CA 1
ATOM 2390 C C . VAL A 1 297 ? -7.335 -11.780 15.483 1.00 86.94 297 VAL A C 1
ATOM 2392 O O . VAL A 1 297 ? -6.157 -11.621 15.798 1.00 86.94 297 VAL A O 1
ATOM 2395 N N . GLU A 1 298 ? -7.972 -12.931 15.690 1.00 87.94 298 GLU A N 1
ATOM 2396 C CA . GLU A 1 298 ? -7.270 -14.140 16.118 1.00 87.94 298 GLU A CA 1
ATOM 2397 C C . GLU A 1 298 ? -6.293 -14.599 15.021 1.00 87.94 298 GLU A C 1
ATOM 2399 O O . GLU A 1 298 ? -6.702 -14.678 13.856 1.00 87.94 298 GLU A O 1
ATOM 2404 N N . PRO A 1 299 ? -5.020 -14.907 15.345 1.00 87.00 299 PRO A N 1
ATOM 2405 C CA . PRO A 1 299 ? -4.043 -15.345 14.354 1.00 87.00 299 PRO A CA 1
ATOM 2406 C C . PRO A 1 299 ? -4.555 -16.516 13.507 1.00 87.00 299 PRO A C 1
ATOM 2408 O O . PRO A 1 299 ? -4.899 -17.576 14.023 1.00 87.00 299 PRO A O 1
ATOM 2411 N N . GLN A 1 300 ? -4.591 -16.321 12.192 1.00 84.62 300 GLN A N 1
ATOM 2412 C CA . GLN A 1 300 ? -5.001 -17.333 11.225 1.00 84.62 300 GLN A CA 1
ATOM 2413 C C . GLN A 1 300 ? -3.772 -18.069 10.702 1.00 84.62 300 GLN A C 1
ATOM 2415 O O . GLN A 1 300 ? -2.718 -17.461 10.497 1.00 84.62 300 GLN A O 1
ATOM 2420 N N . ARG A 1 301 ? -3.904 -19.376 10.455 1.00 84.94 301 ARG A N 1
ATOM 2421 C CA . ARG A 1 301 ? -2.842 -20.159 9.817 1.00 84.94 301 ARG A CA 1
ATOM 2422 C C . ARG A 1 301 ? -2.742 -19.772 8.341 1.00 84.94 301 ARG A C 1
ATOM 2424 O O . ARG A 1 301 ? -3.673 -20.010 7.575 1.00 84.94 301 ARG A O 1
ATOM 2431 N N . ILE A 1 302 ? -1.609 -19.201 7.948 1.00 81.88 302 ILE A N 1
ATOM 2432 C CA . ILE A 1 302 ? -1.310 -18.759 6.584 1.00 81.88 302 ILE A CA 1
ATOM 2433 C C . ILE A 1 302 ? -0.001 -19.422 6.169 1.00 81.88 302 ILE A C 1
ATOM 2435 O O . ILE A 1 302 ? 1.078 -19.047 6.629 1.00 81.88 302 ILE A O 1
ATOM 2439 N N . GLY A 1 303 ? -0.112 -20.442 5.316 1.00 81.06 303 GLY A N 1
ATOM 2440 C CA . GLY A 1 303 ? 1.027 -21.277 4.940 1.00 81.06 303 GLY A CA 1
ATOM 2441 C C . GLY A 1 303 ? 1.621 -22.000 6.153 1.00 81.06 303 GLY A C 1
ATOM 2442 O O . GLY A 1 303 ? 0.950 -22.810 6.803 1.00 81.06 303 GLY A O 1
ATOM 2443 N N . ASP A 1 304 ? 2.883 -21.697 6.439 1.00 78.06 304 ASP A N 1
ATOM 2444 C CA . ASP A 1 304 ? 3.689 -22.208 7.549 1.00 78.06 304 ASP A CA 1
ATOM 2445 C C . ASP A 1 304 ? 3.686 -21.300 8.795 1.00 78.06 304 ASP A C 1
ATOM 2447 O O . ASP A 1 304 ? 4.226 -21.692 9.828 1.00 78.06 304 ASP A O 1
ATOM 2451 N N . SER A 1 305 ? 3.042 -20.128 8.741 1.00 77.75 305 SER A N 1
ATOM 2452 C CA . SER A 1 305 ? 3.008 -19.165 9.851 1.00 77.75 305 SER A CA 1
ATOM 2453 C C . SER A 1 305 ? 1.591 -18.884 10.363 1.00 77.75 305 SER A C 1
ATOM 2455 O O . SER A 1 305 ? 0.590 -19.197 9.713 1.00 77.75 305 SER A O 1
ATOM 2457 N N . TYR A 1 306 ? 1.500 -18.277 11.547 1.00 79.25 306 TYR A N 1
ATOM 2458 C CA . TYR A 1 306 ? 0.263 -17.693 12.063 1.00 79.25 306 TYR A CA 1
ATOM 2459 C C . TYR A 1 306 ? 0.361 -16.175 11.997 1.00 79.25 306 TYR A C 1
ATOM 2461 O O . TYR A 1 306 ? 1.346 -15.598 12.455 1.00 79.25 306 TYR A O 1
ATOM 2469 N N . SER A 1 307 ? -0.666 -15.521 11.458 1.00 78.75 307 SER A N 1
ATOM 2470 C CA . SER A 1 307 ? -0.706 -14.061 11.380 1.00 78.75 307 SER A CA 1
ATOM 2471 C C . SER A 1 307 ? -2.140 -13.540 11.505 1.00 78.75 307 SER A C 1
ATOM 2473 O O . SER A 1 307 ? -3.068 -14.204 11.032 1.00 78.75 307 SER A O 1
ATOM 2475 N N . PRO A 1 308 ? -2.373 -12.375 12.140 1.00 86.06 308 PRO A N 1
ATOM 2476 C CA . PRO A 1 308 ? -3.710 -11.807 12.318 1.00 86.06 308 PRO A CA 1
ATOM 2477 C C . PRO A 1 308 ? -4.214 -11.129 11.028 1.00 86.06 308 PRO A C 1
ATOM 2479 O O . PRO A 1 308 ? -4.526 -9.934 10.981 1.00 86.06 308 PRO A O 1
ATOM 2482 N N . LEU A 1 309 ? -4.243 -11.899 9.937 1.00 86.94 309 LEU A N 1
ATOM 2483 C CA . LEU A 1 309 ? -4.745 -11.474 8.638 1.00 86.94 309 LEU A CA 1
ATOM 2484 C C . LEU A 1 309 ? -6.268 -11.433 8.678 1.00 86.94 309 LEU A C 1
ATOM 2486 O O . LEU A 1 309 ? -6.925 -12.437 8.947 1.00 86.94 309 LEU A O 1
ATOM 2490 N N . LEU A 1 310 ? -6.831 -10.274 8.357 1.00 91.06 310 LEU A N 1
ATOM 2491 C CA . LEU A 1 310 ? -8.271 -10.114 8.236 1.00 91.06 310 LEU A CA 1
ATOM 2492 C C . LEU A 1 310 ? -8.759 -10.584 6.863 1.00 91.06 310 LEU A C 1
ATOM 2494 O O . LEU A 1 310 ? -9.753 -11.298 6.769 1.00 91.06 310 LEU A O 1
ATOM 2498 N N . ARG A 1 311 ? -8.098 -10.129 5.790 1.00 91.62 311 ARG A N 1
ATOM 2499 C CA . ARG A 1 311 ? -8.457 -10.451 4.401 1.00 91.62 311 ARG A CA 1
ATOM 2500 C C . ARG A 1 311 ? -7.359 -10.011 3.435 1.00 91.62 311 ARG A C 1
ATOM 2502 O O . ARG A 1 311 ? -6.719 -8.984 3.651 1.00 91.62 311 ARG A O 1
ATOM 2509 N N . TRP A 1 312 ? -7.202 -10.733 2.329 1.00 90.88 312 TRP A N 1
ATOM 2510 C CA . TRP A 1 312 ? -6.484 -10.236 1.157 1.00 90.88 312 TRP A CA 1
ATOM 2511 C C . TRP A 1 312 ? -7.446 -9.596 0.145 1.00 90.88 312 TRP A C 1
ATOM 2513 O O . TRP A 1 312 ? -8.563 -10.067 -0.073 1.00 90.88 312 TRP A O 1
ATOM 2523 N N . VAL A 1 313 ? -7.011 -8.509 -0.482 1.00 92.38 313 VAL A N 1
ATOM 2524 C CA . VAL A 1 313 ? -7.802 -7.690 -1.404 1.00 92.38 313 VAL A CA 1
ATOM 2525 C C . VAL A 1 313 ? -7.035 -7.559 -2.710 1.00 92.38 313 VAL A C 1
ATOM 2527 O O . VAL A 1 313 ? -5.875 -7.163 -2.711 1.00 92.38 313 VAL A O 1
ATOM 2530 N N . LEU A 1 314 ? -7.671 -7.884 -3.835 1.00 91.75 314 LEU A N 1
ATOM 2531 C CA . LEU A 1 314 ? -7.041 -7.717 -5.143 1.00 91.75 314 LEU A CA 1
ATOM 2532 C C . LEU A 1 314 ? -6.904 -6.231 -5.481 1.00 91.75 314 LEU A C 1
ATOM 2534 O O . LEU A 1 314 ? -7.827 -5.450 -5.267 1.00 91.75 314 LEU A O 1
ATOM 2538 N N . VAL A 1 315 ? -5.771 -5.850 -6.053 1.00 89.94 315 VAL A N 1
ATOM 2539 C CA . VAL A 1 315 ? -5.549 -4.525 -6.624 1.00 89.94 315 VAL A CA 1
ATOM 2540 C C . VAL A 1 315 ? -6.290 -4.449 -7.955 1.00 89.94 315 VAL A C 1
ATOM 2542 O O . VAL A 1 315 ? -6.012 -5.224 -8.869 1.00 89.94 315 VAL A O 1
ATOM 2545 N N . LYS A 1 316 ? -7.255 -3.532 -8.074 1.00 84.88 316 LYS A N 1
ATOM 2546 C CA . LYS A 1 316 ? -7.988 -3.284 -9.327 1.00 84.88 316 LYS A CA 1
ATOM 2547 C C . LYS A 1 316 ? -8.122 -1.792 -9.558 1.00 84.88 316 LYS A C 1
ATOM 2549 O O . LYS A 1 316 ? -8.472 -1.084 -8.628 1.00 84.88 316 LYS A O 1
ATOM 2554 N N . GLY A 1 317 ? -7.926 -1.348 -10.792 1.00 81.31 317 GLY A N 1
ATOM 2555 C CA . GLY A 1 317 ? -8.088 0.049 -11.185 1.00 81.31 317 GLY A CA 1
ATOM 2556 C C . GLY A 1 317 ? -6.825 0.632 -11.807 1.00 81.31 317 GLY A C 1
ATOM 2557 O O . GLY A 1 317 ? -5.803 -0.041 -11.939 1.00 81.31 317 GLY A O 1
ATOM 2558 N N . GLU A 1 318 ? -6.924 1.897 -12.191 1.00 78.81 318 GLU A N 1
ATOM 2559 C CA . GLU A 1 318 ? -5.856 2.646 -12.848 1.00 78.81 318 GLU A CA 1
ATOM 2560 C C . GLU A 1 318 ? -5.196 3.627 -11.878 1.00 78.81 318 GLU A C 1
ATOM 2562 O O . GLU A 1 318 ? -5.737 3.953 -10.817 1.00 78.81 318 GLU A O 1
ATOM 2567 N N . ASN A 1 319 ? -4.013 4.124 -12.225 1.00 78.06 319 ASN A N 1
ATOM 2568 C CA . ASN A 1 319 ? -3.336 5.105 -11.386 1.00 78.06 319 ASN A CA 1
ATOM 2569 C C . ASN A 1 319 ? -4.147 6.385 -11.192 1.00 78.06 319 ASN A C 1
ATOM 2571 O O . ASN A 1 319 ? -4.840 6.856 -12.088 1.00 78.06 319 ASN A O 1
ATOM 2575 N N . ASN A 1 320 ? -3.996 6.963 -10.006 1.00 71.25 320 ASN A N 1
ATOM 2576 C CA . ASN A 1 320 ? -4.710 8.129 -9.504 1.00 71.25 320 ASN A CA 1
ATOM 2577 C C . ASN A 1 320 ? -6.231 7.936 -9.367 1.00 71.25 320 ASN A C 1
ATOM 2579 O O . ASN A 1 320 ? -6.948 8.916 -9.172 1.00 71.25 320 ASN A O 1
ATOM 2583 N N . THR A 1 321 ? -6.735 6.700 -9.422 1.00 80.38 321 THR A N 1
ATOM 2584 C CA . THR A 1 321 ? -8.150 6.409 -9.160 1.00 80.38 321 THR A CA 1
ATOM 2585 C C . THR A 1 321 ? -8.380 5.991 -7.707 1.00 80.38 321 THR A C 1
ATOM 2587 O O . THR A 1 321 ? -7.494 5.444 -7.041 1.00 80.38 321 THR A O 1
ATOM 2590 N N . MET A 1 322 ? -9.581 6.278 -7.201 1.00 84.00 322 MET A N 1
ATOM 2591 C CA . MET A 1 322 ? -10.074 5.742 -5.934 1.00 84.00 322 MET A CA 1
ATOM 2592 C C . MET A 1 322 ? -10.815 4.444 -6.212 1.00 84.00 322 MET A C 1
ATOM 2594 O O . MET A 1 322 ? -11.793 4.422 -6.957 1.00 84.00 322 MET A O 1
ATOM 2598 N N . VAL A 1 323 ? -10.367 3.375 -5.575 1.00 89.31 323 VAL A N 1
ATOM 2599 C CA . VAL A 1 323 ? -10.966 2.055 -5.706 1.00 89.31 323 VAL A CA 1
ATOM 2600 C C . VAL A 1 323 ? -11.870 1.837 -4.511 1.00 89.31 323 VAL A C 1
ATOM 2602 O O . VAL A 1 323 ? -11.428 2.014 -3.379 1.00 89.31 323 VAL A O 1
ATOM 2605 N N . ASN A 1 324 ? -13.121 1.451 -4.752 1.00 91.62 324 ASN A N 1
ATOM 2606 C CA . ASN A 1 324 ? -14.026 0.963 -3.717 1.00 91.62 324 ASN A CA 1
ATOM 2607 C C . ASN A 1 324 ? -14.301 -0.521 -3.967 1.00 91.62 324 ASN A C 1
ATOM 2609 O O . ASN A 1 324 ? -14.734 -0.900 -5.055 1.00 91.62 324 ASN A O 1
ATOM 2613 N N . MET A 1 325 ? -14.043 -1.354 -2.963 1.00 90.44 325 MET A N 1
ATOM 2614 C CA . MET A 1 325 ? -14.355 -2.774 -2.994 1.00 90.44 325 MET A CA 1
ATOM 2615 C C . MET A 1 325 ? -15.307 -3.138 -1.872 1.00 90.44 325 MET A C 1
ATOM 2617 O O . MET A 1 325 ? -14.988 -2.961 -0.699 1.00 90.44 325 MET A O 1
ATOM 2621 N N . GLN A 1 326 ? -16.439 -3.727 -2.252 1.00 91.88 326 GLN A N 1
ATOM 2622 C CA . GLN A 1 326 ? -17.412 -4.305 -1.336 1.00 91.88 326 GLN A CA 1
ATOM 2623 C C . GLN A 1 326 ? -17.357 -5.832 -1.404 1.00 91.88 326 GLN A C 1
ATOM 2625 O O . GLN A 1 326 ? -17.284 -6.430 -2.479 1.00 91.88 326 GLN A O 1
ATOM 2630 N N . HIS A 1 327 ? -17.400 -6.476 -0.241 1.00 87.38 327 HIS A N 1
ATOM 2631 C CA . HIS A 1 327 ? -17.380 -7.927 -0.116 1.00 87.38 327 HIS A CA 1
ATOM 2632 C C . HIS A 1 327 ? -18.780 -8.446 0.223 1.00 87.38 327 HIS A C 1
ATOM 2634 O O . HIS A 1 327 ? -19.233 -8.369 1.361 1.00 87.38 327 HIS A O 1
ATOM 2640 N N . HIS A 1 328 ? -19.463 -9.007 -0.779 1.00 82.56 328 HIS A N 1
ATOM 2641 C CA . HIS A 1 328 ? -20.808 -9.578 -0.615 1.00 82.56 328 HIS A CA 1
ATOM 2642 C C . HIS A 1 328 ? -20.808 -10.985 0.003 1.00 82.56 328 HIS A C 1
ATOM 2644 O O . HIS A 1 328 ? -21.820 -11.410 0.552 1.00 82.56 328 HIS A O 1
ATOM 2650 N N . LYS A 1 329 ? -19.680 -11.704 -0.073 1.00 83.12 329 LYS A N 1
ATOM 2651 C CA . LYS A 1 329 ? -19.454 -12.993 0.599 1.00 83.12 329 LYS A CA 1
ATOM 2652 C C . LYS A 1 329 ? -18.434 -12.789 1.728 1.00 83.12 329 LYS A C 1
ATOM 2654 O O . LYS A 1 329 ? -17.231 -12.837 1.462 1.00 83.12 329 LYS A O 1
ATOM 2659 N N . PRO A 1 330 ? -18.895 -12.440 2.942 1.00 83.44 330 PRO A N 1
ATOM 2660 C CA . PRO A 1 330 ? -18.013 -12.169 4.066 1.00 83.44 330 PRO A CA 1
ATOM 2661 C C . PRO A 1 330 ? -17.465 -13.470 4.666 1.00 83.44 330 PRO A C 1
ATOM 2663 O O . PRO A 1 330 ? -18.220 -14.271 5.212 1.00 83.44 330 PRO A O 1
ATOM 2666 N N . ASP A 1 331 ? -16.146 -13.636 4.623 1.00 87.56 331 ASP A N 1
ATOM 2667 C CA . ASP A 1 331 ? -15.433 -14.652 5.407 1.00 87.56 331 ASP A CA 1
ATOM 2668 C C . ASP A 1 331 ? -15.098 -14.028 6.757 1.00 87.56 331 ASP A C 1
ATOM 2670 O O . ASP A 1 331 ? -14.269 -13.118 6.854 1.00 87.56 331 ASP A O 1
ATOM 2674 N N . TYR A 1 332 ? -15.836 -14.467 7.769 1.00 92.94 332 TYR A N 1
ATOM 2675 C CA . TYR A 1 332 ? -15.702 -14.004 9.137 1.00 92.94 332 TYR A CA 1
ATOM 2676 C C . TYR A 1 332 ? -14.516 -14.678 9.816 1.00 92.94 332 TYR A C 1
ATOM 2678 O O . TYR A 1 332 ? -14.317 -15.883 9.685 1.00 92.94 332 TYR A O 1
ATOM 2686 N N . VAL A 1 333 ? -13.763 -13.887 10.574 1.00 93.06 333 VAL A N 1
ATOM 2687 C CA . VAL A 1 333 ? -12.607 -14.340 11.343 1.00 93.06 333 VAL A CA 1
ATOM 2688 C C . VAL A 1 333 ? -12.862 -14.081 12.821 1.00 93.06 333 VAL A C 1
ATOM 2690 O O . VAL A 1 333 ? -13.409 -13.040 13.183 1.00 93.06 333 VAL A O 1
ATOM 2693 N N . ALA A 1 334 ? -12.487 -15.018 13.685 1.00 93.75 334 ALA A N 1
ATOM 2694 C CA . ALA A 1 334 ? -12.668 -14.877 15.124 1.00 93.75 334 ALA A CA 1
ATOM 2695 C C . ALA A 1 334 ? -11.898 -13.669 15.692 1.00 93.75 334 ALA A C 1
ATOM 2697 O O . ALA A 1 334 ? -10.820 -13.297 15.217 1.00 93.75 334 ALA A O 1
ATOM 2698 N N . ILE A 1 335 ? -12.484 -13.032 16.705 1.00 93.38 335 ILE A N 1
ATOM 2699 C CA . ILE A 1 335 ? -11.900 -11.893 17.418 1.00 93.38 335 ILE A CA 1
ATOM 2700 C C . ILE A 1 335 ? -11.167 -12.407 18.663 1.00 93.38 335 ILE A C 1
ATOM 2702 O O . ILE A 1 335 ? -11.756 -13.123 19.471 1.00 93.38 335 ILE A O 1
ATOM 2706 N N . SER A 1 336 ? -9.911 -11.997 18.850 1.00 88.00 336 SER A N 1
ATOM 2707 C CA . SER A 1 336 ? -9.088 -12.368 20.011 1.00 88.00 336 SER A CA 1
ATOM 2708 C C . SER A 1 336 ? -9.345 -11.485 21.238 1.00 88.00 336 SER A C 1
ATOM 2710 O O . SER A 1 336 ? -9.263 -11.951 22.375 1.00 88.00 336 SER A O 1
ATOM 2712 N N . GLN A 1 337 ? -9.687 -10.209 21.027 1.00 86.88 337 GLN A N 1
ATOM 2713 C CA . GLN A 1 337 ? -9.871 -9.216 22.090 1.00 86.88 337 GLN A CA 1
ATOM 2714 C C . GLN A 1 337 ? -11.355 -8.991 22.415 1.00 86.88 337 GLN A C 1
ATOM 2716 O O . GLN A 1 337 ? -12.145 -8.623 21.548 1.00 86.88 337 GLN A O 1
ATOM 2721 N N . LYS A 1 338 ? -11.741 -9.158 23.687 1.00 88.56 338 LYS A N 1
ATOM 2722 C CA . LYS A 1 338 ? -13.131 -8.943 24.140 1.00 88.56 338 LYS A CA 1
ATOM 2723 C C . LYS A 1 338 ? -13.442 -7.492 24.498 1.00 88.56 338 LYS A C 1
ATOM 2725 O O . LYS A 1 338 ? -14.582 -7.072 24.361 1.00 88.56 338 LYS A O 1
ATOM 2730 N N . HIS A 1 339 ? -12.438 -6.739 24.931 1.00 90.12 339 HIS A N 1
ATOM 2731 C CA . HIS A 1 339 ? -12.564 -5.330 25.277 1.00 90.12 339 HIS A CA 1
ATOM 2732 C C . HIS A 1 339 ? -11.512 -4.536 24.512 1.00 90.12 339 HIS A C 1
ATOM 2734 O O . HIS A 1 339 ? -10.323 -4.817 24.653 1.00 90.12 339 HIS A O 1
ATOM 2740 N N . PHE A 1 340 ? -11.941 -3.568 23.708 1.00 85.44 340 PHE A N 1
ATOM 2741 C CA . PHE A 1 340 ? -11.033 -2.682 22.986 1.00 85.44 340 PHE A CA 1
ATOM 2742 C C . PHE A 1 340 ? -11.709 -1.349 22.664 1.00 85.44 340 PHE A C 1
ATOM 2744 O O . PHE A 1 340 ? -12.879 -1.279 22.289 1.00 85.44 340 PHE A O 1
ATOM 2751 N N . ASP A 1 341 ? -10.950 -0.270 22.773 1.00 81.38 341 ASP A N 1
ATOM 2752 C CA . ASP A 1 341 ? -11.322 1.070 22.323 1.00 81.38 341 ASP A CA 1
ATOM 2753 C C . ASP A 1 341 ? -10.412 1.562 21.188 1.00 81.38 341 ASP A C 1
ATOM 2755 O O . ASP A 1 341 ? -10.652 2.628 20.625 1.00 81.38 341 ASP A O 1
ATOM 2759 N N . ILE A 1 342 ? -9.400 0.778 20.816 1.00 75.62 342 ILE A N 1
ATOM 2760 C CA . ILE A 1 342 ? -8.432 1.071 19.762 1.00 75.62 342 ILE A CA 1
ATOM 2761 C C . ILE A 1 342 ? -8.445 -0.055 18.732 1.00 75.62 342 ILE A C 1
ATOM 2763 O O . ILE A 1 342 ? -8.584 -1.226 19.073 1.00 75.62 342 ILE A O 1
ATOM 2767 N N . ILE A 1 343 ? -8.311 0.315 17.461 1.00 79.75 343 ILE A N 1
ATOM 2768 C CA . ILE A 1 343 ? -8.146 -0.622 16.354 1.00 79.75 343 ILE A CA 1
ATOM 2769 C C . ILE A 1 343 ? -6.975 -0.173 15.497 1.00 79.75 343 ILE A C 1
ATOM 2771 O O . ILE A 1 343 ? -6.954 0.969 15.035 1.00 79.75 343 ILE A O 1
ATOM 2775 N N . THR A 1 344 ? -6.071 -1.099 15.204 1.00 80.00 344 THR A N 1
ATOM 2776 C CA . THR A 1 344 ? -4.961 -0.893 14.271 1.00 80.00 344 THR A CA 1
ATOM 2777 C C . THR A 1 344 ? -5.202 -1.672 12.985 1.00 80.00 344 THR A C 1
ATOM 2779 O O . THR A 1 344 ? -5.515 -2.861 13.020 1.00 80.00 344 THR A O 1
ATOM 2782 N N . ILE A 1 345 ? -5.060 -0.998 11.844 1.00 84.44 345 ILE A N 1
ATOM 2783 C CA . ILE A 1 345 ? -5.136 -1.594 10.508 1.00 84.44 345 ILE A CA 1
ATOM 2784 C C . ILE A 1 345 ? -3.778 -1.453 9.840 1.00 84.44 345 ILE A C 1
ATOM 2786 O O . ILE A 1 345 ? -3.230 -0.353 9.791 1.00 84.44 345 ILE A O 1
ATOM 2790 N N . MET A 1 346 ? -3.273 -2.557 9.291 1.00 83.44 346 MET A N 1
ATOM 2791 C CA . MET A 1 346 ? -2.017 -2.573 8.548 1.00 83.44 346 MET A CA 1
ATOM 2792 C C . MET A 1 346 ? -2.212 -3.213 7.172 1.00 83.44 346 MET A C 1
ATOM 2794 O O . MET A 1 346 ? -2.842 -4.261 7.062 1.00 83.44 346 MET A O 1
ATOM 2798 N N . ILE A 1 347 ? -1.682 -2.587 6.123 1.00 87.94 347 ILE A N 1
ATOM 2799 C CA . ILE A 1 347 ? -1.825 -3.010 4.729 1.00 87.94 347 ILE A CA 1
ATOM 2800 C C . ILE A 1 347 ? -0.442 -3.262 4.137 1.00 87.94 347 ILE A C 1
ATOM 2802 O O . ILE A 1 347 ? 0.347 -2.332 3.958 1.00 87.94 347 ILE A O 1
ATOM 2806 N N . TYR A 1 348 ? -0.181 -4.517 3.794 1.00 84.19 348 TYR A N 1
ATOM 2807 C CA . TYR A 1 348 ? 1.099 -4.967 3.254 1.00 84.19 348 TYR A CA 1
ATOM 2808 C C . TYR A 1 348 ? 0.951 -5.524 1.844 1.00 84.19 348 TYR A C 1
ATOM 2810 O O . TYR A 1 348 ? -0.141 -5.911 1.419 1.00 84.19 348 TYR A O 1
ATOM 2818 N N . ASP A 1 349 ? 2.060 -5.550 1.118 1.00 83.62 349 ASP A N 1
ATOM 2819 C CA . ASP A 1 349 ? 2.172 -6.242 -0.155 1.00 83.62 349 ASP A CA 1
ATOM 2820 C C . ASP A 1 349 ? 2.541 -7.727 0.023 1.00 83.62 349 ASP A C 1
ATOM 2822 O O . ASP A 1 349 ? 2.601 -8.266 1.129 1.00 83.62 349 ASP A O 1
ATOM 2826 N N . ASN A 1 350 ? 2.758 -8.418 -1.094 1.00 81.56 350 ASN A N 1
ATOM 2827 C CA . ASN A 1 350 ? 3.170 -9.821 -1.121 1.00 81.56 350 ASN A CA 1
ATOM 2828 C C . ASN A 1 350 ? 4.630 -10.061 -0.708 1.00 81.56 350 ASN A C 1
ATOM 2830 O O . ASN A 1 350 ? 5.027 -11.215 -0.578 1.00 81.56 350 ASN A O 1
ATOM 2834 N N . GLN A 1 351 ? 5.425 -9.006 -0.541 1.00 76.44 351 GLN A N 1
ATOM 2835 C CA . GLN A 1 351 ? 6.799 -9.057 -0.041 1.00 76.44 351 GLN A CA 1
ATOM 2836 C C . GLN A 1 351 ? 6.852 -8.729 1.457 1.00 76.44 351 GLN A C 1
ATOM 2838 O O . GLN A 1 351 ? 7.941 -8.615 2.012 1.00 76.44 351 GLN A O 1
ATOM 2843 N N . SER A 1 352 ? 5.689 -8.628 2.116 1.00 72.62 352 SER A N 1
ATOM 2844 C CA . SER A 1 352 ? 5.552 -8.216 3.515 1.00 72.62 352 SER A CA 1
ATOM 2845 C C . SER A 1 352 ? 6.085 -6.806 3.780 1.00 72.62 352 SER A C 1
ATOM 2847 O O . SER A 1 352 ? 6.418 -6.472 4.916 1.00 72.62 352 SER A O 1
ATOM 2849 N N . GLU A 1 353 ? 6.099 -5.953 2.756 1.00 76.12 353 GLU A N 1
ATOM 2850 C CA . GLU A 1 353 ? 6.454 -4.543 2.870 1.00 76.12 353 GLU A CA 1
ATOM 2851 C C . GLU A 1 353 ? 5.182 -3.679 2.983 1.00 76.12 353 GLU A C 1
ATOM 2853 O O . GLU A 1 353 ? 4.161 -3.970 2.342 1.00 76.12 353 GLU A O 1
ATOM 2858 N N . PRO A 1 354 ? 5.178 -2.617 3.812 1.00 75.69 354 PRO A N 1
ATOM 2859 C CA . PRO A 1 354 ? 4.031 -1.723 3.920 1.00 75.69 354 PRO A CA 1
ATOM 2860 C C . PRO A 1 354 ? 3.728 -1.037 2.585 1.00 75.69 354 PRO A C 1
ATOM 2862 O O . PRO A 1 354 ? 4.602 -0.440 1.954 1.00 75.69 354 PRO A O 1
ATOM 2865 N N . VAL A 1 355 ? 2.459 -1.029 2.177 1.00 83.12 355 VAL A N 1
ATOM 2866 C CA . VAL A 1 355 ? 2.071 -0.402 0.906 1.00 83.12 355 VAL A CA 1
ATOM 2867 C C . VAL A 1 355 ? 2.216 1.116 0.997 1.00 83.12 355 VAL A C 1
ATOM 2869 O O . VAL A 1 355 ? 1.651 1.763 1.879 1.00 83.12 355 VAL A O 1
ATOM 2872 N N . VAL A 1 356 ? 2.951 1.720 0.064 1.00 79.00 356 VAL A N 1
ATOM 2873 C CA . VAL A 1 356 ? 3.207 3.167 0.075 1.00 79.00 356 VAL A CA 1
ATOM 2874 C C . VAL A 1 356 ? 2.164 3.907 -0.761 1.00 79.00 356 VAL A C 1
ATOM 2876 O O . VAL A 1 356 ? 2.319 4.098 -1.969 1.00 79.00 356 VAL A O 1
ATOM 2879 N N . PHE A 1 357 ? 1.108 4.383 -0.104 1.00 77.56 357 PHE A N 1
ATOM 2880 C CA . PHE A 1 357 ? 0.190 5.358 -0.693 1.00 77.56 357 PHE A CA 1
ATOM 2881 C C . PHE A 1 357 ? 0.788 6.767 -0.568 1.00 77.56 357 PHE A C 1
ATOM 2883 O O . PHE A 1 357 ? 1.124 7.202 0.533 1.00 77.56 357 PHE A O 1
ATOM 2890 N N . LYS A 1 358 ? 0.921 7.500 -1.677 1.00 68.44 358 LYS A N 1
ATOM 2891 C CA . LYS A 1 358 ? 1.553 8.834 -1.671 1.00 68.44 358 LYS A CA 1
ATOM 2892 C C . LYS A 1 358 ? 0.633 9.935 -1.152 1.00 68.44 358 LYS A C 1
ATOM 2894 O O . LYS A 1 358 ? 1.101 10.896 -0.552 1.00 68.44 358 LYS A O 1
ATOM 2899 N N . TYR A 1 359 ? -0.655 9.824 -1.449 1.00 65.56 359 TYR A N 1
ATOM 2900 C CA . TYR A 1 359 ? -1.692 10.779 -1.073 1.00 65.56 359 TYR A CA 1
ATOM 2901 C C . TYR A 1 359 ? -3.060 10.085 -1.100 1.00 65.56 359 TYR A C 1
ATOM 2903 O O . TYR A 1 359 ? -3.167 8.913 -1.458 1.00 65.56 359 TYR A O 1
ATOM 2911 N N . GLY A 1 360 ? -4.115 10.802 -0.713 1.00 70.25 360 GLY A N 1
ATOM 2912 C CA . GLY A 1 360 ? -5.468 10.253 -0.620 1.00 70.25 360 GLY A CA 1
ATOM 2913 C C . GLY A 1 360 ? -5.763 9.646 0.751 1.00 70.25 360 GLY A C 1
ATOM 2914 O O . GLY A 1 360 ? -5.131 9.997 1.748 1.00 70.25 360 GLY A O 1
ATOM 2915 N N . LYS A 1 361 ? -6.789 8.793 0.820 1.00 76.94 361 LYS A N 1
ATOM 2916 C CA . LYS A 1 361 ? -7.279 8.209 2.075 1.00 76.94 361 LYS A CA 1
ATOM 2917 C C . LYS A 1 361 ? -7.661 6.754 1.886 1.00 76.94 361 LYS A C 1
ATOM 2919 O O . LYS A 1 361 ? -8.314 6.425 0.902 1.00 76.94 361 LYS A O 1
ATOM 2924 N N . VAL A 1 362 ? -7.316 5.931 2.870 1.00 85.25 362 VAL A N 1
ATOM 2925 C CA . VAL A 1 362 ? -7.819 4.565 2.987 1.00 85.25 362 VAL A CA 1
ATOM 2926 C C . VAL A 1 362 ? -8.969 4.546 3.985 1.00 85.25 362 VAL A C 1
ATOM 2928 O O . VAL A 1 362 ? -8.882 5.144 5.058 1.00 85.25 362 VAL A O 1
ATOM 2931 N N . VAL A 1 363 ? -10.062 3.887 3.613 1.00 88.62 363 VAL A N 1
ATOM 2932 C CA . VAL A 1 363 ? -11.245 3.707 4.458 1.00 88.62 363 VAL A CA 1
ATOM 2933 C C . VAL A 1 363 ? -11.550 2.223 4.531 1.00 88.62 363 VAL A C 1
ATOM 2935 O O . VAL A 1 363 ? -11.583 1.544 3.512 1.00 88.62 363 VAL A O 1
ATOM 2938 N N . VAL A 1 364 ? -11.791 1.724 5.737 1.00 90.94 364 VAL A N 1
ATOM 2939 C CA . VAL A 1 364 ? -12.116 0.321 5.991 1.00 90.94 364 VAL A CA 1
ATOM 2940 C C . VAL A 1 364 ? -13.412 0.257 6.790 1.00 90.94 364 VAL A C 1
ATOM 2942 O O . VAL A 1 364 ? -13.544 0.919 7.820 1.00 90.94 364 VAL A O 1
ATOM 2945 N N . LYS A 1 365 ? -14.367 -0.551 6.322 1.00 91.94 365 LYS A N 1
ATOM 2946 C CA . LYS A 1 365 ? -15.624 -0.843 7.015 1.00 91.94 365 LYS A CA 1
ATOM 2947 C C . LYS A 1 365 ? -15.597 -2.269 7.534 1.00 91.94 365 LYS A C 1
ATOM 2949 O O . LYS A 1 365 ? -15.484 -3.226 6.766 1.00 91.94 365 LYS A O 1
ATOM 2954 N N . LEU A 1 366 ? -15.739 -2.398 8.845 1.00 92.12 366 LEU A N 1
ATOM 2955 C CA . LEU A 1 366 ? -15.710 -3.674 9.547 1.00 92.12 366 LEU A CA 1
ATOM 2956 C C . LEU A 1 366 ? -17.108 -4.005 10.047 1.00 92.12 366 LEU A C 1
ATOM 2958 O O . LEU A 1 366 ? -17.834 -3.119 10.497 1.00 92.12 366 LEU A O 1
ATOM 2962 N N . HIS A 1 367 ? -17.472 -5.279 9.980 1.00 93.12 367 HIS A N 1
ATOM 2963 C CA . HIS A 1 367 ? -18.718 -5.780 10.547 1.00 93.12 367 HIS A CA 1
ATOM 2964 C C . HIS A 1 367 ? -18.406 -6.872 11.561 1.00 93.12 367 HIS A C 1
ATOM 2966 O O . HIS A 1 367 ? -17.699 -7.827 11.248 1.00 93.12 367 HIS A O 1
ATOM 2972 N N . LEU A 1 368 ? -18.899 -6.688 12.785 1.00 93.12 368 LEU A N 1
ATOM 2973 C CA . LEU A 1 368 ? -18.716 -7.610 13.899 1.00 93.12 368 LEU A CA 1
ATOM 2974 C C . LEU A 1 368 ? -20.046 -8.303 14.187 1.00 93.12 368 LEU A C 1
ATOM 2976 O O . LEU A 1 368 ? -21.087 -7.646 14.187 1.00 93.12 368 LEU A O 1
ATOM 2980 N N . ARG A 1 369 ? -20.008 -9.607 14.467 1.00 93.06 369 ARG A N 1
ATOM 2981 C CA . ARG A 1 369 ? -21.186 -10.377 14.884 1.00 93.06 369 ARG A CA 1
ATOM 2982 C C . ARG A 1 369 ? -20.844 -11.385 15.984 1.00 93.06 369 ARG A C 1
ATOM 2984 O O . ARG A 1 369 ? -19.703 -11.848 16.027 1.00 93.06 369 ARG A O 1
ATOM 2991 N N . PRO A 1 370 ? -21.814 -11.784 16.820 1.00 93.25 370 PRO A N 1
ATOM 2992 C CA . PRO A 1 370 ? -21.660 -12.951 17.676 1.00 93.25 370 PRO A CA 1
ATOM 2993 C C . PRO A 1 370 ? -21.439 -14.207 16.827 1.00 93.25 370 PRO A C 1
ATOM 2995 O O . PRO A 1 370 ? -22.109 -14.400 15.806 1.00 93.25 370 PRO A O 1
ATOM 2998 N N . ARG A 1 371 ? -20.514 -15.061 17.260 1.00 88.75 371 ARG A N 1
ATOM 2999 C CA . ARG A 1 371 ? -20.333 -16.404 16.714 1.00 88.75 371 ARG A CA 1
ATOM 3000 C C . ARG A 1 371 ? -21.511 -17.253 17.190 1.00 88.75 371 ARG A C 1
ATOM 3002 O O . ARG A 1 371 ? -21.769 -17.299 18.392 1.00 88.75 371 ARG A O 1
ATOM 3009 N N . ARG A 1 372 ? -22.254 -17.822 16.241 1.00 74.81 372 ARG A N 1
ATOM 3010 C CA . ARG A 1 372 ? -23.374 -18.723 16.536 1.00 74.81 372 ARG A CA 1
ATOM 3011 C C . ARG A 1 372 ? -22.885 -20.081 17.000 1.00 74.81 372 ARG A C 1
ATOM 3013 O O . ARG A 1 372 ? -21.812 -20.499 16.508 1.00 74.81 372 ARG A O 1
#

Organism: Pleurodeles waltl (NCBI:txid8319)